Protein AF-0000000065774344 (afdb_homodimer)

Organism: Pyrobaculum islandicum (strain DSM 4184 / JCM 9189 / GEO3) (NCBI:txid384616)

pLDDT: mean 95.86, std 7.09, range [52.34, 98.94]

Radius of gyration: 17.08 Å; Cα contacts (8 Å, |Δi|>4): 404; chains: 2; bounding box: 44×43×38 Å

Nearest PDB structures (foldseek):
  8xao-assembly1_B  TM=9.677E-01  e=5.050E-11  Sulfolobus acidocaldarius DSM 639
  2bky-assembly1_A  TM=9.433E-01  e=7.029E-11  Saccharolobus solfataricus P2
  2z7c-assembly1_A  TM=9.599E-01  e=1.661E-10  Pyrococcus horikoshii
  1y9x-assembly1_B  TM=8.959E-01  e=7.510E-11  Saccharolobus shibatae
  8xao-assembly1_A  TM=9.701E-01  e=9.268E-10  Sulfolobus acidocaldarius DSM 639

Structure (mmCIF, N/CA/C/O backbone):
data_AF-0000000065774344-model_v1
#
loop_
_entity.id
_entity.type
_entity.pdbx_description
1 polymer 'DNA/RNA-binding protein Alba'
#
loop_
_atom_site.group_PDB
_atom_site.id
_atom_site.type_symbol
_atom_site.label_atom_id
_atom_site.label_alt_id
_atom_site.label_comp_id
_atom_site.label_asym_id
_atom_site.label_entity_id
_atom_site.label_seq_id
_atom_site.pdbx_PDB_ins_code
_atom_site.Cartn_x
_atom_site.Cartn_y
_atom_site.Cartn_z
_atom_site.occupancy
_atom_site.B_iso_or_equiv
_atom_site.auth_seq_id
_atom_site.auth_comp_id
_atom_site.auth_asym_id
_atom_site.auth_atom_id
_atom_site.pdbx_PDB_model_num
ATOM 1 N N . MET A 1 1 ? 18.484 23.531 1.172 1 52.34 1 MET A N 1
ATOM 2 C CA . MET A 1 1 ? 17.625 22.828 2.117 1 52.34 1 MET A CA 1
ATOM 3 C C . MET A 1 1 ? 17.188 21.484 1.551 1 52.34 1 MET A C 1
ATOM 5 O O . MET A 1 1 ? 17.172 21.297 0.334 1 52.34 1 MET A O 1
ATOM 9 N N . ALA A 1 2 ? 17.047 20.438 2.371 1 63 2 ALA A N 1
ATOM 10 C CA . ALA A 1 2 ? 16.859 19.141 1.728 1 63 2 ALA A CA 1
ATOM 11 C C . ALA A 1 2 ? 15.586 19.109 0.898 1 63 2 ALA A C 1
ATOM 13 O O . ALA A 1 2 ? 14.539 19.578 1.347 1 63 2 ALA A O 1
ATOM 14 N N . THR A 1 3 ? 15.711 18.797 -0.248 1 88.81 3 THR A N 1
ATOM 15 C CA . THR A 1 3 ? 14.57 18.844 -1.159 1 88.81 3 THR A CA 1
ATOM 16 C C . THR A 1 3 ? 13.711 17.594 -1.011 1 88.81 3 THR A C 1
ATOM 18 O O . THR A 1 3 ? 12.531 17.594 -1.349 1 88.81 3 THR A O 1
ATOM 21 N N . GLU A 1 4 ? 14.383 16.656 -0.237 1 96.56 4 GLU A N 1
ATOM 22 C CA . GLU A 1 4 ? 13.672 15.391 -0.063 1 96.56 4 GLU A CA 1
ATOM 23 C C . GLU A 1 4 ? 13.984 14.766 1.295 1 96.56 4 GLU A C 1
ATOM 25 O O . GLU A 1 4 ? 15.109 14.859 1.783 1 96.56 4 GLU A O 1
ATOM 30 N N . GLN A 1 5 ? 13.008 14.242 1.992 1 98.31 5 GLN A N 1
ATOM 31 C CA . GLN A 1 5 ? 13.203 13.531 3.254 1 98.31 5 GLN A CA 1
ATOM 32 C C . GLN A 1 5 ? 12.555 12.148 3.217 1 98.31 5 GLN A C 1
ATOM 34 O O . GLN A 1 5 ? 11.461 11.992 2.664 1 98.31 5 GLN A O 1
ATOM 39 N N . THR A 1 6 ? 13.25 11.18 3.801 1 98.81 6 THR A N 1
ATOM 40 C CA . THR A 1 6 ? 12.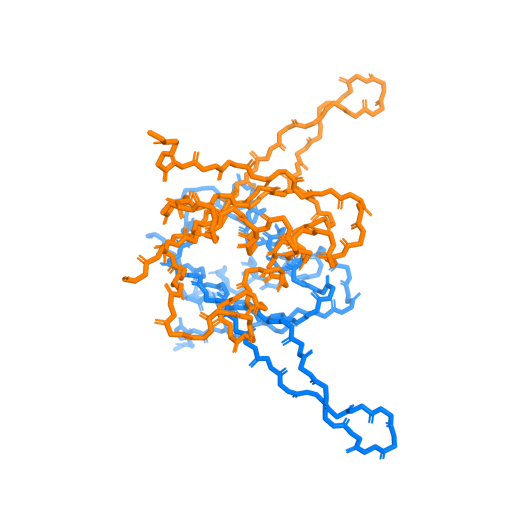703 9.828 3.902 1 98.81 6 THR A CA 1
ATOM 41 C C . THR A 1 6 ? 12.281 9.523 5.336 1 98.81 6 THR A C 1
ATOM 43 O O . THR A 1 6 ? 13.008 9.836 6.285 1 98.81 6 THR A O 1
ATOM 46 N N . ILE A 1 7 ? 11.117 9.039 5.453 1 98.88 7 ILE A N 1
ATOM 47 C CA . ILE A 1 7 ? 10.594 8.617 6.75 1 98.88 7 ILE A CA 1
ATOM 48 C C . ILE A 1 7 ? 10.367 7.109 6.746 1 98.88 7 ILE A C 1
ATOM 50 O O . ILE A 1 7 ? 9.617 6.59 5.918 1 98.88 7 ILE A O 1
ATOM 54 N N . LEU A 1 8 ? 11.039 6.395 7.691 1 98.88 8 LEU A N 1
ATOM 55 C CA . LEU A 1 8 ? 10.844 4.957 7.867 1 98.88 8 LEU A CA 1
ATOM 56 C C . LEU A 1 8 ? 9.695 4.684 8.836 1 98.88 8 LEU A C 1
ATOM 58 O O . LEU A 1 8 ? 9.773 5.023 10.016 1 98.88 8 LEU A O 1
ATOM 62 N N . VAL A 1 9 ? 8.68 4.109 8.266 1 98.94 9 VAL A N 1
ATOM 63 C CA . VAL A 1 9 ? 7.488 3.814 9.062 1 98.94 9 VAL A CA 1
ATOM 64 C C . VAL A 1 9 ? 7.637 2.449 9.727 1 98.94 9 VAL A C 1
ATOM 66 O O . VAL A 1 9 ? 7.914 1.451 9.055 1 98.94 9 VAL A O 1
ATOM 69 N N . GLY A 1 10 ? 7.488 2.521 11.055 1 98.5 10 GLY A N 1
ATOM 70 C CA . GLY A 1 10 ? 7.66 1.293 11.812 1 98.5 10 GLY A CA 1
ATOM 71 C C . GLY A 1 10 ? 6.586 1.089 12.867 1 98.5 10 GLY A C 1
ATOM 72 O O . GLY A 1 10 ? 5.391 1.123 12.555 1 98.5 10 GLY A O 1
ATOM 73 N N . LYS A 1 11 ? 6.934 0.958 14.047 1 98.19 11 LYS A N 1
ATOM 74 C CA . LYS A 1 11 ? 6.043 0.475 15.094 1 98.19 11 LYS A CA 1
ATOM 75 C C . LYS A 1 11 ? 5.348 1.634 15.805 1 98.19 11 LYS A C 1
ATOM 77 O O . LYS A 1 11 ? 4.371 1.43 16.531 1 98.19 11 LYS A O 1
ATOM 82 N N . LYS A 1 12 ? 5.859 2.873 15.719 1 98.5 12 LYS A N 1
ATOM 83 C CA . LYS A 1 12 ? 5.273 4.008 16.422 1 98.5 12 LYS A CA 1
ATOM 84 C C . LYS A 1 12 ? 3.85 4.277 15.938 1 98.5 12 LYS A C 1
ATOM 86 O O . LYS A 1 12 ? 3.451 3.809 14.867 1 98.5 12 LYS A O 1
ATOM 91 N N . PRO A 1 13 ? 3.029 4.941 16.719 1 98.56 13 PRO A N 1
ATOM 92 C CA . PRO A 1 13 ? 1.672 5.281 16.297 1 98.56 13 PRO A CA 1
ATOM 93 C C . PRO A 1 13 ? 1.646 6.051 14.977 1 98.56 13 PRO A C 1
ATOM 95 O O . PRO A 1 13 ? 2.535 6.867 14.711 1 98.56 13 PRO A O 1
ATOM 98 N N . THR A 1 14 ? 0.631 5.859 14.242 1 98.44 14 THR A N 1
ATOM 99 C CA . THR A 1 14 ? 0.463 6.492 12.938 1 98.44 14 THR A CA 1
ATOM 100 C C . THR A 1 14 ? 0.578 8.008 13.055 1 98.44 14 THR A C 1
ATOM 102 O O . THR A 1 14 ? 1.153 8.664 12.18 1 98.44 14 THR A O 1
ATOM 105 N N . THR A 1 15 ? 0.132 8.5 14.188 1 98.56 15 THR A N 1
ATOM 106 C CA . THR A 1 15 ? 0.121 9.945 14.406 1 98.56 15 THR A CA 1
ATOM 107 C C . THR A 1 15 ? 1.539 10.508 14.367 1 98.56 15 THR A C 1
ATOM 109 O O . THR A 1 15 ? 1.756 11.625 13.891 1 98.56 15 THR A O 1
ATOM 112 N N . ASN A 1 16 ? 2.479 9.711 14.805 1 98.81 16 ASN A N 1
ATOM 113 C CA . ASN A 1 16 ? 3.873 10.141 14.781 1 98.81 16 ASN A CA 1
ATOM 114 C C . ASN A 1 16 ? 4.367 10.367 13.352 1 98.81 16 ASN A C 1
ATOM 116 O O . ASN A 1 16 ? 5.062 11.344 13.078 1 98.81 16 ASN A O 1
ATOM 120 N N . TYR A 1 17 ? 4 9.539 12.508 1 98.94 17 TYR A N 1
ATOM 121 C CA . TYR A 1 17 ? 4.465 9.617 11.133 1 98.94 17 TYR A CA 1
ATOM 122 C C . TYR A 1 17 ? 3.744 10.727 10.375 1 98.94 17 TYR A C 1
ATOM 124 O O . TYR A 1 17 ? 4.336 11.398 9.523 1 98.94 17 TYR A O 1
ATOM 132 N N . VAL A 1 18 ? 2.477 10.938 10.688 1 98.88 18 VAL A N 1
ATOM 133 C CA . VAL A 1 18 ? 1.712 12.031 10.102 1 98.88 18 VAL A CA 1
ATOM 134 C C . VAL A 1 18 ? 2.348 13.367 10.477 1 98.88 18 VAL A C 1
ATOM 136 O O . VAL A 1 18 ? 2.625 14.195 9.602 1 98.88 18 VAL A O 1
ATOM 139 N N . ILE A 1 19 ? 2.625 13.453 11.75 1 98.88 19 ILE A N 1
ATOM 140 C CA . ILE A 1 19 ? 3.189 14.703 12.258 1 98.88 19 ILE A CA 1
ATOM 141 C C . ILE A 1 19 ? 4.559 14.945 11.617 1 98.88 19 ILE A C 1
ATOM 143 O O . ILE A 1 19 ? 4.844 16.047 11.148 1 98.88 19 ILE A O 1
ATOM 147 N N . ALA A 1 20 ? 5.359 13.891 11.594 1 98.81 20 ALA A N 1
ATOM 148 C CA . ALA A 1 20 ? 6.688 14.016 11 1 98.81 20 ALA A CA 1
ATOM 149 C C . ALA A 1 20 ? 6.598 14.461 9.539 1 98.81 20 ALA A C 1
ATOM 151 O O . ALA A 1 20 ? 7.375 15.305 9.094 1 98.81 20 ALA A O 1
ATOM 152 N N . THR A 1 21 ? 5.68 13.953 8.859 1 98.88 21 THR A N 1
ATOM 153 C CA . THR A 1 21 ? 5.508 14.273 7.449 1 98.88 21 THR A CA 1
ATOM 154 C C . THR A 1 21 ? 5.043 15.719 7.277 1 98.88 21 THR A C 1
ATOM 156 O O . THR A 1 21 ? 5.613 16.469 6.477 1 98.88 21 THR A O 1
ATOM 159 N N . VAL A 1 22 ? 4.07 16.141 8.039 1 98.75 22 VAL A N 1
ATOM 160 C CA . VAL A 1 22 ? 3.525 17.5 7.961 1 98.75 22 VAL A CA 1
ATOM 161 C C . VAL A 1 22 ? 4.602 18.516 8.352 1 98.75 22 VAL A C 1
ATOM 163 O O . VAL A 1 22 ? 4.758 19.547 7.691 1 98.75 22 VAL A O 1
ATOM 166 N N . MET A 1 23 ? 5.309 18.109 9.367 1 98.69 23 MET A N 1
ATOM 167 C CA . MET A 1 23 ? 6.363 19.016 9.828 1 98.69 23 MET A CA 1
ATOM 168 C C . MET A 1 23 ? 7.449 19.172 8.773 1 98.69 23 MET A C 1
ATOM 170 O O . MET A 1 23 ? 7.973 20.266 8.57 1 98.69 23 MET A O 1
ATOM 174 N N . ALA A 1 24 ? 7.816 18.109 8.117 1 98.5 24 ALA A N 1
ATOM 175 C CA . ALA A 1 24 ? 8.812 18.188 7.043 1 98.5 24 ALA A CA 1
ATOM 176 C C . ALA A 1 24 ? 8.359 19.125 5.934 1 98.5 24 ALA A C 1
ATOM 178 O O . ALA A 1 24 ? 9.125 19.984 5.484 1 98.5 24 ALA A O 1
ATOM 179 N N . PHE A 1 25 ? 7.113 19.016 5.512 1 98.31 25 PHE A N 1
ATOM 180 C CA . PHE A 1 25 ? 6.59 19.891 4.465 1 98.31 25 PHE A CA 1
ATOM 181 C C . PHE A 1 25 ? 6.555 21.328 4.926 1 98.31 25 PHE A C 1
ATOM 183 O O . PHE A 1 25 ? 6.922 22.234 4.176 1 98.31 25 PHE A O 1
ATOM 190 N N . ASN A 1 26 ? 6.156 21.516 6.18 1 97.12 26 ASN A N 1
ATOM 191 C CA . ASN A 1 26 ? 6.082 22.875 6.711 1 97.12 26 ASN A CA 1
ATOM 192 C C . ASN A 1 26 ? 7.465 23.5 6.824 1 97.12 26 ASN A C 1
ATOM 194 O O . ASN A 1 26 ? 7.598 24.719 6.746 1 97.12 26 ASN A O 1
ATOM 198 N N . ALA A 1 27 ? 8.414 22.672 6.977 1 97.06 27 ALA A N 1
ATOM 199 C CA . ALA A 1 27 ? 9.781 23.156 7.086 1 97.06 27 ALA A CA 1
ATOM 200 C C . ALA A 1 27 ? 10.375 23.438 5.707 1 97.06 27 ALA A C 1
ATOM 202 O O . ALA A 1 27 ? 11.5 23.938 5.598 1 97.06 27 ALA A O 1
ATOM 203 N N . GLY A 1 28 ? 9.688 23.094 4.688 1 96.19 28 GLY A N 1
ATOM 204 C CA . GLY A 1 28 ? 10.133 23.469 3.355 1 96.19 28 GLY A CA 1
ATOM 205 C C . GLY A 1 28 ? 10.562 22.281 2.51 1 96.19 28 GLY A C 1
ATOM 206 O O . GLY A 1 28 ? 11.016 22.453 1.377 1 96.19 28 GLY A O 1
ATOM 207 N N . VAL A 1 29 ? 10.445 21.141 3.123 1 97.62 29 VAL A N 1
ATOM 208 C CA . VAL A 1 29 ? 10.719 19.938 2.336 1 97.62 29 VAL A CA 1
ATOM 209 C C . VAL A 1 29 ? 9.672 19.797 1.234 1 97.62 29 VAL A C 1
ATOM 211 O O . VAL A 1 29 ? 8.477 19.953 1.483 1 97.62 29 VAL A O 1
ATOM 214 N N . LYS A 1 30 ? 10.094 19.469 0.01 1 97.69 30 LYS A N 1
ATOM 215 C CA . LYS A 1 30 ? 9.172 19.438 -1.121 1 97.69 30 LYS A CA 1
ATOM 216 C C . LYS A 1 30 ? 8.719 18.016 -1.428 1 97.69 30 LYS A C 1
ATOM 218 O O . LYS A 1 30 ? 7.695 17.812 -2.078 1 97.69 30 LYS A O 1
ATOM 223 N N . LYS A 1 31 ? 9.562 17.094 -1.033 1 98.62 31 LYS A N 1
ATOM 224 C CA . LYS A 1 31 ? 9.305 15.688 -1.336 1 98.62 31 LYS A CA 1
ATOM 225 C C . LYS A 1 31 ? 9.586 14.805 -0.123 1 98.62 31 LYS A C 1
ATOM 227 O O . LYS A 1 31 ? 10.664 14.867 0.463 1 98.62 31 LYS A O 1
ATOM 232 N N . VAL A 1 32 ? 8.609 14.055 0.294 1 98.88 32 VAL A N 1
ATOM 233 C CA . VAL A 1 32 ? 8.75 13.102 1.396 1 98.88 32 VAL A CA 1
ATOM 234 C C . VAL A 1 32 ? 8.516 11.688 0.892 1 98.88 32 VAL A C 1
ATOM 236 O O . VAL A 1 32 ? 7.527 11.422 0.197 1 98.88 32 VAL A O 1
ATOM 239 N N . VAL A 1 33 ? 9.398 10.789 1.204 1 98.94 33 VAL A N 1
ATOM 240 C CA . VAL A 1 33 ? 9.25 9.375 0.854 1 98.94 33 VAL A CA 1
ATOM 241 C C . VAL A 1 33 ? 8.969 8.562 2.111 1 98.94 33 VAL A C 1
ATOM 243 O O . VAL A 1 33 ? 9.766 8.555 3.051 1 98.94 33 VAL A O 1
ATOM 246 N N . LEU A 1 34 ? 7.828 7.926 2.152 1 98.94 34 LEU A N 1
ATOM 247 C CA . LEU A 1 34 ? 7.496 6.977 3.209 1 98.94 34 LEU A CA 1
ATOM 248 C C . LEU A 1 34 ? 7.91 5.562 2.82 1 98.94 34 LEU A C 1
ATOM 250 O O . LEU A 1 34 ? 7.551 5.078 1.743 1 98.94 34 LEU A O 1
ATOM 254 N N . LYS A 1 35 ? 8.625 4.906 3.68 1 98.88 35 LYS A N 1
ATOM 255 C CA . LYS A 1 35 ? 9.031 3.523 3.465 1 98.88 35 LYS A CA 1
ATOM 256 C C . LYS A 1 35 ? 8.586 2.631 4.617 1 98.88 35 LYS A C 1
ATOM 258 O O . LYS A 1 35 ? 8.75 2.988 5.785 1 98.88 35 LYS A O 1
ATOM 263 N N . ALA A 1 36 ? 8.039 1.545 4.289 1 98.81 36 ALA A N 1
ATOM 264 C CA . ALA A 1 36 ? 7.551 0.618 5.309 1 98.81 36 ALA A CA 1
ATOM 265 C C . ALA A 1 36 ? 7.684 -0.829 4.84 1 98.81 36 ALA A C 1
ATOM 267 O O . ALA A 1 36 ? 7.762 -1.094 3.637 1 98.81 36 ALA A O 1
ATOM 268 N N . ARG A 1 37 ? 7.652 -1.74 5.723 1 98.31 37 ARG A N 1
ATOM 269 C CA . ARG A 1 37 ? 7.676 -3.172 5.441 1 98.31 37 ARG A CA 1
ATOM 270 C C . ARG A 1 37 ? 6.66 -3.916 6.305 1 98.31 37 ARG A C 1
ATOM 272 O O . ARG A 1 37 ? 6.324 -3.467 7.402 1 98.31 37 ARG A O 1
ATOM 279 N N . GLY A 1 38 ? 6.219 -5.016 5.789 1 96.88 38 GLY A N 1
ATOM 280 C CA . GLY A 1 38 ? 5.348 -5.891 6.562 1 96.88 38 GLY A CA 1
ATOM 281 C C . GLY A 1 38 ? 4.078 -5.207 7.031 1 96.88 38 GLY A C 1
ATOM 282 O O . GLY A 1 38 ? 3.363 -4.598 6.234 1 96.88 38 GLY A O 1
ATOM 283 N N . ALA A 1 39 ? 3.846 -5.336 8.336 1 97 39 ALA A N 1
ATOM 284 C CA . ALA A 1 39 ? 2.602 -4.828 8.906 1 97 39 ALA A CA 1
ATOM 285 C C . ALA A 1 39 ? 2.588 -3.303 8.922 1 97 39 ALA A C 1
ATOM 287 O O . ALA A 1 39 ? 1.524 -2.688 9.031 1 97 39 ALA A O 1
ATOM 288 N N . ALA A 1 40 ? 3.701 -2.699 8.82 1 98.5 40 ALA A N 1
ATOM 289 C CA . ALA A 1 40 ? 3.793 -1.243 8.906 1 98.5 40 ALA A CA 1
ATOM 290 C C . ALA A 1 40 ? 3.297 -0.588 7.617 1 98.5 40 ALA A C 1
ATOM 292 O O . ALA A 1 40 ? 3.068 0.623 7.578 1 98.5 40 ALA A O 1
ATOM 293 N N . ILE A 1 41 ? 3.117 -1.373 6.602 1 98.88 41 ILE A N 1
ATOM 294 C CA . ILE A 1 41 ? 2.645 -0.877 5.312 1 98.88 41 ILE A CA 1
ATOM 295 C C . ILE A 1 41 ? 1.322 -0.137 5.496 1 98.88 41 ILE A C 1
ATOM 297 O O . ILE A 1 41 ? 1.133 0.954 4.953 1 98.88 41 ILE A O 1
ATOM 301 N N . SER A 1 42 ? 0.432 -0.681 6.281 1 98.81 42 SER A N 1
ATOM 302 C CA . SER A 1 42 ? -0.873 -0.066 6.496 1 98.81 42 SER A CA 1
ATOM 303 C C . SER A 1 42 ? -0.736 1.315 7.125 1 98.81 42 SER A C 1
ATOM 305 O O . SER A 1 42 ? -1.479 2.236 6.781 1 98.81 42 SER A O 1
ATOM 307 N N . LYS A 1 43 ? 0.273 1.463 7.98 1 98.75 43 LYS A N 1
ATOM 308 C CA . LYS A 1 43 ? 0.509 2.75 8.625 1 98.75 43 LYS A CA 1
ATOM 309 C C . LYS A 1 43 ? 1.04 3.777 7.629 1 98.75 43 LYS A C 1
ATOM 311 O O . LYS A 1 43 ? 0.656 4.945 7.672 1 98.75 43 LYS A O 1
ATOM 316 N N . ALA A 1 44 ? 1.884 3.305 6.785 1 98.94 44 ALA A N 1
ATOM 317 C CA . ALA A 1 44 ? 2.426 4.207 5.773 1 98.94 44 ALA A CA 1
ATOM 318 C C . ALA A 1 44 ? 1.326 4.703 4.836 1 98.94 44 ALA A C 1
ATOM 320 O O . ALA A 1 44 ? 1.271 5.891 4.508 1 98.94 44 ALA A O 1
ATOM 321 N N . VAL A 1 45 ? 0.457 3.801 4.449 1 98.94 45 VAL A N 1
ATOM 322 C CA . VAL A 1 45 ? -0.649 4.16 3.568 1 98.94 45 VAL A CA 1
ATOM 323 C C . VAL A 1 45 ? -1.582 5.137 4.285 1 98.94 45 VAL A C 1
ATOM 325 O O . VAL A 1 45 ? -1.968 6.164 3.721 1 98.94 45 VAL A O 1
ATOM 328 N N . SER A 1 46 ? -1.865 4.883 5.496 1 98.75 46 SER A N 1
ATOM 329 C CA . SER A 1 46 ? -2.701 5.785 6.285 1 98.75 46 SER A CA 1
ATOM 330 C C . SER A 1 46 ? -2.072 7.168 6.398 1 98.75 46 SER A C 1
ATOM 332 O O . SER A 1 46 ? -2.754 8.18 6.23 1 98.75 46 SER A O 1
ATOM 334 N N . THR A 1 47 ? -0.83 7.141 6.703 1 98.88 47 THR A N 1
ATOM 335 C CA . THR A 1 47 ? -0.115 8.406 6.816 1 98.88 47 THR A CA 1
ATOM 336 C C . THR A 1 47 ? -0.233 9.211 5.523 1 98.88 47 THR A C 1
ATOM 338 O O . THR A 1 47 ? -0.579 10.398 5.551 1 98.88 47 THR A O 1
ATOM 341 N N . ALA A 1 48 ? -0.018 8.57 4.422 1 98.88 48 ALA A N 1
ATOM 342 C CA . ALA A 1 48 ? -0.029 9.242 3.125 1 98.88 48 ALA A CA 1
ATOM 343 C C . ALA A 1 48 ? -1.395 9.859 2.838 1 98.88 48 ALA A C 1
ATOM 345 O O . ALA A 1 48 ? -1.486 11.023 2.451 1 98.88 48 ALA A O 1
ATOM 346 N N . VAL A 1 49 ? -2.457 9.086 3.031 1 98.62 49 VAL A N 1
ATOM 347 C CA . VAL A 1 49 ? -3.785 9.57 2.67 1 98.62 49 VAL A CA 1
ATOM 348 C C . VAL A 1 49 ? -4.238 10.633 3.664 1 98.62 49 VAL A C 1
ATOM 350 O O . VAL A 1 49 ? -4.922 11.594 3.289 1 98.62 49 VAL A O 1
ATOM 353 N N . MET A 1 50 ? -3.812 10.453 4.883 1 98.44 50 MET A N 1
ATOM 354 C CA . MET A 1 50 ? -4.18 11.453 5.879 1 98.44 50 MET A CA 1
ATOM 355 C C . MET A 1 50 ? -3.506 12.789 5.582 1 98.44 50 MET A C 1
ATOM 357 O O . MET A 1 50 ? -4.145 13.836 5.648 1 98.44 50 MET A O 1
ATOM 361 N N . VAL A 1 51 ? -2.299 12.742 5.293 1 98.69 51 VAL A N 1
ATOM 362 C CA . VAL A 1 51 ? -1.567 13.969 4.992 1 98.69 51 VAL A CA 1
ATOM 363 C C . VAL A 1 51 ? -2.188 14.656 3.775 1 98.69 51 VAL A C 1
ATOM 365 O O . VAL A 1 51 ? -2.459 15.859 3.803 1 98.69 51 VAL A O 1
ATOM 368 N N . ARG A 1 52 ? -2.482 13.844 2.789 1 98.31 52 ARG A N 1
ATOM 369 C CA . ARG A 1 52 ? -3.012 14.391 1.544 1 98.31 52 ARG A CA 1
ATOM 370 C C . ARG A 1 52 ? -4.422 14.93 1.739 1 98.31 52 ARG A C 1
ATOM 372 O O . ARG A 1 52 ? -4.75 16.016 1.257 1 98.31 52 ARG A O 1
ATOM 379 N N . ASP A 1 53 ? -5.254 14.195 2.447 1 97.56 53 ASP A N 1
ATOM 380 C CA . ASP A 1 53 ? -6.688 14.477 2.432 1 97.56 53 ASP A CA 1
ATOM 381 C C . ASP A 1 53 ? -7.086 15.359 3.613 1 97.56 53 ASP A C 1
ATOM 383 O O . ASP A 1 53 ? -8.039 16.141 3.52 1 97.56 53 ASP A O 1
ATOM 387 N N . ARG A 1 54 ? -6.363 15.227 4.715 1 96.81 54 ARG A N 1
ATOM 388 C CA . ARG A 1 54 ? -6.852 15.844 5.945 1 96.81 54 ARG A CA 1
ATOM 389 C C . ARG A 1 54 ? -5.914 16.953 6.41 1 96.81 54 ARG A C 1
ATOM 391 O O . ARG A 1 54 ? -6.367 18.031 6.797 1 96.81 54 ARG A O 1
ATOM 398 N N . PHE A 1 55 ? -4.668 16.812 6.285 1 98.44 55 PHE A N 1
ATOM 399 C CA . PHE A 1 55 ? -3.771 17.719 6.977 1 98.44 55 PHE A CA 1
ATOM 400 C C . PHE A 1 55 ? -3.205 18.75 6.008 1 98.44 55 PHE A C 1
ATOM 402 O O . PHE A 1 55 ? -2.92 19.891 6.398 1 98.44 55 PHE A O 1
ATOM 409 N N . LEU A 1 56 ? -3.033 18.312 4.77 1 98.06 56 LEU A N 1
ATOM 410 C CA . LEU A 1 56 ? -2.545 19.234 3.752 1 98.06 56 LEU A CA 1
ATOM 411 C C . LEU A 1 56 ? -3.363 19.109 2.471 1 98.06 56 LEU A C 1
ATOM 413 O O . LEU A 1 56 ? -2.807 18.891 1.393 1 98.06 56 LEU A O 1
ATOM 417 N N . PRO A 1 57 ? -4.684 19.281 2.643 1 97.88 57 PRO A N 1
ATOM 418 C CA . PRO A 1 57 ? -5.539 19.109 1.466 1 97.88 57 PRO A CA 1
ATOM 419 C C . PRO A 1 57 ? -5.191 20.094 0.342 1 97.88 57 PRO A C 1
ATOM 421 O O . PRO A 1 57 ? -5.082 21.297 0.577 1 97.88 57 PRO A O 1
ATOM 424 N N . GLY A 1 58 ? -4.965 19.516 -0.86 1 97.56 58 GLY A N 1
ATOM 425 C CA . GLY A 1 58 ? -4.688 20.344 -2.023 1 97.56 58 GLY A CA 1
ATOM 426 C C . GLY A 1 58 ? -3.24 20.797 -2.107 1 97.56 58 GLY A C 1
ATOM 427 O O . GLY A 1 58 ? -2.842 21.453 -3.07 1 97.56 58 GLY A O 1
ATOM 428 N N . LYS A 1 59 ? -2.463 20.406 -1.181 1 98 59 LYS A N 1
ATOM 429 C CA . LYS A 1 59 ? -1.092 20.906 -1.141 1 98 59 LYS A CA 1
ATOM 430 C C . LYS A 1 59 ? -0.093 19.797 -1.443 1 98 59 LYS A C 1
ATOM 432 O O . LYS A 1 59 ? 1.051 20.062 -1.816 1 98 59 LYS A O 1
ATOM 437 N N . VAL A 1 60 ? -0.536 18.578 -1.191 1 98.44 60 VAL A N 1
ATOM 438 C CA . VAL A 1 60 ? 0.351 17.438 -1.364 1 98.44 60 VAL A CA 1
ATOM 439 C C . VAL A 1 60 ? -0.319 16.391 -2.256 1 98.44 60 VAL A C 1
ATOM 441 O O . VAL A 1 60 ? -1.524 16.141 -2.145 1 98.44 60 VAL A O 1
ATOM 444 N N . GLN A 1 61 ? 0.406 15.82 -3.109 1 98.38 61 GLN A N 1
ATOM 445 C CA . GLN A 1 61 ? -0.077 14.734 -3.949 1 98.38 61 GLN A CA 1
ATOM 446 C C . GLN A 1 61 ? 0.763 13.477 -3.756 1 98.38 61 GLN A C 1
ATOM 448 O O . GLN A 1 61 ? 1.918 13.555 -3.328 1 98.38 61 GLN A O 1
ATOM 453 N N . ILE A 1 62 ? 0.169 12.375 -4.062 1 98.62 62 ILE A N 1
ATOM 454 C CA . ILE A 1 62 ? 0.913 11.125 -4.145 1 98.62 62 ILE A CA 1
ATOM 455 C C . ILE A 1 62 ? 1.494 10.953 -5.547 1 98.62 62 ILE A C 1
ATOM 457 O O . ILE A 1 62 ? 0.759 10.703 -6.504 1 98.62 62 ILE A O 1
ATOM 461 N N . LYS A 1 63 ? 2.738 11.062 -5.559 1 98.12 63 LYS A N 1
ATOM 462 C CA . LYS A 1 63 ? 3.42 11.117 -6.848 1 98.12 63 LYS A CA 1
ATOM 463 C C . LYS A 1 63 ? 3.727 9.719 -7.375 1 98.12 63 LYS A C 1
ATOM 465 O O . LYS A 1 63 ? 3.67 9.477 -8.578 1 98.12 63 LYS A O 1
ATOM 470 N N . ASP A 1 64 ? 4.074 8.891 -6.52 1 98.31 64 ASP A N 1
ATOM 471 C CA . ASP A 1 64 ? 4.504 7.551 -6.918 1 98.31 64 ASP A CA 1
ATOM 472 C C . ASP A 1 64 ? 4.344 6.555 -5.77 1 98.31 64 ASP A C 1
ATOM 474 O O . ASP A 1 64 ? 4.426 6.934 -4.598 1 98.31 64 ASP A O 1
ATOM 478 N N . ILE A 1 65 ? 4.066 5.344 -6.152 1 98.94 65 ILE A N 1
ATOM 479 C CA . ILE A 1 65 ? 4.012 4.23 -5.211 1 98.94 65 ILE A CA 1
ATOM 480 C C . ILE A 1 65 ? 4.742 3.025 -5.793 1 98.94 65 ILE A C 1
ATOM 482 O O . ILE A 1 65 ? 4.52 2.654 -6.949 1 98.94 65 ILE A O 1
ATOM 486 N N . LYS A 1 66 ? 5.613 2.426 -4.953 1 98.56 66 LYS A N 1
ATOM 487 C CA . LYS A 1 66 ? 6.324 1.217 -5.355 1 98.56 66 LYS A CA 1
ATOM 488 C C . LYS A 1 66 ? 6.109 0.091 -4.348 1 98.56 66 LYS A C 1
ATOM 490 O O . LYS A 1 66 ? 6.215 0.306 -3.139 1 98.56 66 LYS A O 1
ATOM 495 N N . LEU A 1 67 ? 5.77 -1.008 -4.867 1 98.81 67 LEU A N 1
ATOM 496 C CA . LEU A 1 67 ? 5.727 -2.217 -4.051 1 98.81 67 LEU A CA 1
ATOM 497 C C . LEU A 1 67 ? 6.969 -3.068 -4.277 1 98.81 67 LEU A C 1
ATOM 499 O O . LEU A 1 67 ? 7.332 -3.355 -5.422 1 98.81 67 LEU A O 1
ATOM 503 N N . LEU A 1 68 ? 7.566 -3.486 -3.18 1 97.88 68 LEU A N 1
ATOM 504 C CA . LEU A 1 68 ? 8.852 -4.164 -3.271 1 97.88 68 LEU A CA 1
ATOM 505 C C . LEU A 1 68 ? 8.852 -5.445 -2.441 1 97.88 68 LEU A C 1
ATOM 507 O O . LEU A 1 68 ? 8.008 -5.621 -1.565 1 97.88 68 LEU A O 1
ATOM 511 N N . SER A 1 69 ? 9.664 -6.371 -2.818 1 96.69 69 SER A N 1
ATOM 512 C CA . SER A 1 69 ? 10.047 -7.5 -1.976 1 96.69 69 SER A CA 1
ATOM 513 C C . SER A 1 69 ? 11.398 -7.262 -1.312 1 96.69 69 SER A C 1
ATOM 515 O O . SER A 1 69 ? 12.398 -7.016 -1.993 1 96.69 69 SER A O 1
ATOM 517 N N . ASP A 1 70 ? 11.32 -7.285 -0.017 1 95.56 70 ASP A N 1
ATOM 518 C CA . ASP A 1 70 ? 12.547 -7.082 0.752 1 95.56 70 ASP A CA 1
ATOM 519 C C . ASP A 1 70 ? 12.977 -8.375 1.453 1 95.56 70 ASP A C 1
ATOM 521 O O . ASP A 1 70 ? 12.148 -9.25 1.703 1 95.56 70 ASP A O 1
ATOM 525 N N . LYS A 1 71 ? 14.25 -8.422 1.651 1 93.12 71 LYS A N 1
ATOM 526 C CA . LYS A 1 71 ? 14.789 -9.57 2.365 1 93.12 71 LYS A CA 1
ATOM 527 C C . LY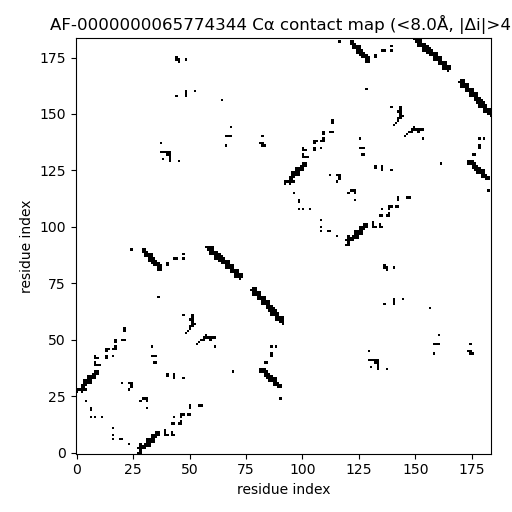S A 1 71 ? 15.164 -9.211 3.799 1 93.12 71 LYS A C 1
ATOM 529 O O . LYS A 1 71 ? 15.812 -8.188 4.039 1 93.12 71 LYS A O 1
ATOM 534 N N . VAL A 1 72 ? 14.68 -10.008 4.676 1 91 72 VAL A N 1
ATOM 535 C CA . VAL A 1 72 ? 15.008 -9.789 6.082 1 91 72 VAL A CA 1
ATOM 536 C C . VAL A 1 72 ? 15.625 -11.055 6.672 1 91 72 VAL A C 1
ATOM 538 O O . VAL A 1 72 ? 15.367 -12.164 6.195 1 91 72 VAL A O 1
ATOM 541 N N . GLN A 1 73 ? 16.531 -10.836 7.547 1 88.38 73 GLN A N 1
ATOM 542 C CA . GLN A 1 73 ? 17.141 -11.984 8.211 1 88.38 73 GLN A CA 1
ATOM 543 C C . GLN A 1 73 ? 16.188 -12.602 9.234 1 88.38 73 GLN A C 1
ATOM 545 O O . GLN A 1 73 ? 15.688 -11.906 10.125 1 88.38 73 GLN A O 1
ATOM 550 N N . GLY A 1 74 ? 15.82 -13.859 8.961 1 82.31 74 GLY A N 1
ATOM 551 C CA . GLY A 1 74 ? 14.938 -14.555 9.883 1 82.31 74 GLY A CA 1
ATOM 552 C C . GLY A 1 74 ? 15.672 -15.188 11.055 1 82.31 74 GLY A C 1
ATOM 553 O O . GLY A 1 74 ? 16.859 -14.938 11.25 1 82.31 74 GLY A O 1
ATOM 554 N N . GLN A 1 75 ? 14.852 -15.844 11.797 1 81.12 75 GLN A N 1
ATOM 555 C CA . GLN A 1 75 ? 15.445 -16.609 12.891 1 81.12 75 GLN A CA 1
ATOM 556 C C . GLN A 1 75 ? 16.344 -17.719 12.367 1 81.12 75 GLN A C 1
ATOM 558 O O . GLN A 1 75 ? 16.016 -18.375 11.375 1 81.12 75 GLN A O 1
ATOM 563 N N . GLY A 1 76 ? 17.594 -17.828 12.984 1 86.5 76 GLY A N 1
ATOM 564 C CA . GLY A 1 76 ? 18.5 -18.906 12.617 1 86.5 76 GLY A CA 1
ATOM 565 C C . GLY A 1 76 ? 19.297 -18.625 11.359 1 86.5 76 GLY A C 1
ATOM 566 O O . GLY A 1 76 ? 19.828 -19.547 10.734 1 86.5 76 GLY A O 1
ATOM 567 N N . GLY A 1 77 ? 19.109 -17.422 10.914 1 79.62 77 GLY A N 1
ATOM 568 C CA . GLY A 1 77 ? 19.938 -17.016 9.789 1 79.62 77 GLY A CA 1
ATOM 569 C C . GLY A 1 77 ? 19.266 -17.188 8.445 1 79.62 77 GLY A C 1
ATOM 570 O O . GLY A 1 77 ? 19.859 -16.938 7.402 1 79.62 77 GLY A O 1
ATOM 571 N N . ARG A 1 78 ? 18.078 -17.609 8.453 1 86.75 78 ARG A N 1
ATOM 572 C CA . ARG A 1 78 ? 17.391 -17.797 7.176 1 86.75 78 ARG A CA 1
ATOM 573 C C . ARG A 1 78 ? 16.766 -16.5 6.688 1 86.75 78 ARG A C 1
ATOM 575 O O . ARG A 1 78 ? 16.25 -15.719 7.484 1 86.75 78 ARG A O 1
ATOM 582 N N . GLU A 1 79 ? 16.953 -16.281 5.441 1 89.06 79 GLU A N 1
ATOM 583 C CA . GLU A 1 79 ? 16.406 -15.086 4.793 1 89.06 79 GLU A CA 1
ATOM 584 C C . GLU A 1 79 ? 14.922 -15.273 4.457 1 89.06 79 GLU A C 1
ATOM 586 O O . GLU A 1 79 ? 14.516 -16.344 3.99 1 89.06 79 GLU A O 1
ATOM 591 N N . ARG A 1 80 ? 14.148 -14.297 4.98 1 90.81 80 ARG A N 1
ATOM 592 C CA . ARG A 1 80 ? 12.734 -14.32 4.629 1 90.81 80 ARG A CA 1
ATOM 593 C C . ARG A 1 80 ? 12.359 -13.102 3.793 1 90.81 80 ARG A C 1
ATOM 595 O O . ARG A 1 80 ? 12.93 -12.016 3.973 1 90.81 80 ARG A O 1
ATOM 602 N N . THR A 1 81 ? 11.547 -13.344 2.863 1 92.31 81 THR A N 1
ATOM 603 C CA . THR A 1 81 ? 11.078 -12.258 2.012 1 92.31 81 THR A CA 1
ATOM 604 C C . THR A 1 81 ? 9.883 -11.547 2.648 1 92.31 81 THR A C 1
ATOM 606 O O . THR A 1 81 ? 8.984 -12.195 3.178 1 92.31 81 THR A O 1
ATOM 609 N N . VAL A 1 82 ? 9.945 -10.211 2.701 1 96.12 82 VAL A N 1
ATOM 610 C CA . VAL A 1 82 ? 8.852 -9.414 3.246 1 96.12 82 VAL A CA 1
ATOM 611 C C . VAL A 1 82 ? 8.414 -8.367 2.223 1 96.12 82 VAL A C 1
ATOM 613 O O . VAL A 1 82 ? 9.242 -7.832 1.482 1 96.12 82 VAL A O 1
ATOM 616 N N . ALA A 1 83 ? 7.094 -8.117 2.207 1 98.25 83 ALA A N 1
ATOM 617 C CA . ALA A 1 83 ? 6.594 -7.043 1.353 1 98.25 83 ALA A CA 1
ATOM 618 C C . ALA A 1 83 ? 7.012 -5.676 1.886 1 98.25 83 ALA A C 1
ATOM 620 O O . ALA A 1 83 ? 7.074 -5.473 3.1 1 98.25 83 ALA A O 1
ATOM 621 N N . ALA A 1 84 ? 7.281 -4.773 0.988 1 98.69 84 ALA A N 1
ATOM 622 C CA . ALA A 1 84 ? 7.637 -3.395 1.32 1 98.69 84 ALA A CA 1
ATOM 623 C C . ALA A 1 84 ? 6.941 -2.408 0.388 1 98.69 84 ALA A C 1
ATOM 625 O O . ALA A 1 84 ? 6.496 -2.779 -0.7 1 98.69 84 ALA A O 1
ATOM 626 N N . VAL A 1 85 ? 6.844 -1.136 0.845 1 98.94 85 VAL A N 1
ATOM 627 C CA . VAL A 1 85 ? 6.242 -0.091 0.02 1 98.94 85 VAL A CA 1
ATOM 628 C C . VAL A 1 85 ? 7.066 1.191 0.134 1 98.94 85 VAL A C 1
ATOM 630 O O . VAL A 1 85 ? 7.633 1.48 1.189 1 98.94 85 VAL A O 1
ATOM 633 N N . GLU A 1 86 ? 7.188 1.865 -0.907 1 98.94 86 GLU A N 1
ATOM 634 C CA . GLU A 1 86 ? 7.641 3.252 -0.975 1 98.94 86 GLU A CA 1
ATOM 635 C C . GLU A 1 86 ? 6.547 4.164 -1.517 1 98.94 86 GLU A C 1
ATOM 637 O O . GLU A 1 86 ?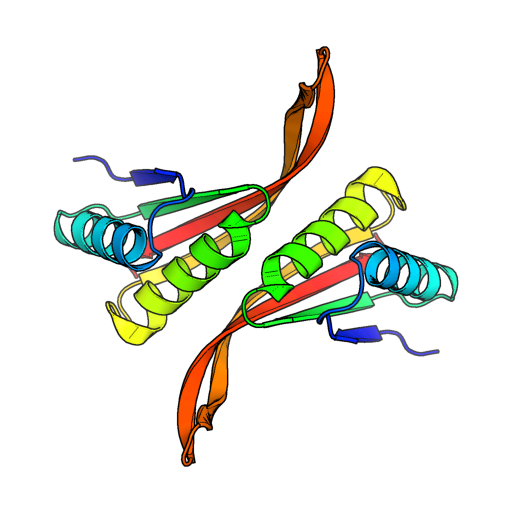 5.996 3.914 -2.592 1 98.94 86 GLU A O 1
ATOM 642 N N . ILE A 1 87 ? 6.18 5.176 -0.719 1 98.94 87 ILE A N 1
ATOM 643 C CA . ILE A 1 87 ? 5.18 6.16 -1.125 1 98.94 87 ILE A CA 1
ATOM 644 C C . ILE A 1 87 ? 5.824 7.539 -1.218 1 98.94 87 ILE A C 1
ATOM 646 O O . ILE A 1 87 ? 6.371 8.047 -0.234 1 98.94 87 ILE A O 1
ATOM 650 N N . VAL A 1 88 ? 5.73 8.141 -2.354 1 98.88 88 VAL A N 1
ATOM 651 C CA . VAL A 1 88 ? 6.32 9.453 -2.564 1 98.88 88 VAL A CA 1
ATOM 652 C C . VAL A 1 88 ? 5.238 10.531 -2.482 1 98.88 88 VAL A C 1
ATOM 654 O O . VAL A 1 88 ? 4.32 10.555 -3.307 1 98.88 88 VAL A O 1
ATOM 657 N N . LEU A 1 89 ? 5.355 11.391 -1.533 1 98.88 89 LEU A N 1
ATOM 658 C CA . LEU A 1 89 ? 4.512 12.57 -1.385 1 98.88 89 LEU A CA 1
ATOM 659 C C . LEU A 1 89 ? 5.246 13.82 -1.852 1 98.88 89 LEU A C 1
ATOM 661 O O . LEU A 1 89 ? 6.418 14.023 -1.521 1 98.88 89 LEU A O 1
ATOM 665 N N . GLU A 1 90 ? 4.562 14.555 -2.629 1 98.5 90 GLU A N 1
ATOM 666 C CA . GLU A 1 90 ? 5.211 15.742 -3.174 1 98.5 90 GLU A CA 1
ATOM 667 C C . GLU A 1 90 ? 4.297 16.953 -3.084 1 98.5 90 GLU A C 1
ATOM 669 O O . GLU A 1 90 ? 3.094 16.859 -3.328 1 98.5 90 GLU A O 1
ATOM 674 N N . MET A 1 91 ? 4.844 18.062 -2.779 1 96.31 91 MET A N 1
ATOM 675 C CA . MET A 1 91 ? 4.09 19.312 -2.773 1 96.31 91 MET A CA 1
ATOM 676 C C . MET A 1 91 ? 3.584 19.656 -4.172 1 96.31 91 MET A C 1
ATOM 678 O O . MET A 1 91 ? 4.297 19.453 -5.16 1 96.31 91 MET A O 1
ATOM 682 N N . ALA A 1 92 ? 2.318 20.031 -4.266 1 85.31 92 ALA A N 1
ATOM 683 C CA . ALA A 1 92 ? 1.707 20.422 -5.531 1 85.31 92 ALA A CA 1
ATOM 684 C C . ALA A 1 92 ? 2.23 21.781 -6 1 85.31 92 ALA A C 1
ATOM 686 O O . ALA A 1 92 ? 2.6 22.625 -5.184 1 85.31 92 ALA A O 1
ATOM 687 N N . MET B 1 1 ? -15.125 -14.07 -21.797 1 52.66 1 MET B N 1
ATOM 688 C CA . MET B 1 1 ? -14.609 -14.445 -20.469 1 52.66 1 MET B CA 1
ATOM 689 C C . MET B 1 1 ? -14.188 -13.211 -19.688 1 52.66 1 MET B C 1
ATOM 691 O O . MET B 1 1 ? -13.891 -12.164 -20.266 1 52.66 1 MET B O 1
ATOM 695 N N . ALA B 1 2 ? -14.398 -13.195 -18.359 1 63.19 2 ALA B N 1
ATOM 696 C CA . ALA B 1 2 ? -14.211 -11.891 -17.719 1 63.19 2 ALA B CA 1
ATOM 697 C C . ALA B 1 2 ? -12.773 -11.406 -17.875 1 63.19 2 ALA B C 1
ATOM 699 O O . ALA B 1 2 ? -11.828 -12.18 -17.703 1 63.19 2 ALA B O 1
ATOM 700 N N . THR B 1 3 ? -12.625 -10.328 -18.375 1 89.12 3 THR B N 1
ATOM 701 C CA . THR B 1 3 ? -11.297 -9.805 -18.656 1 89.12 3 THR B CA 1
ATOM 702 C C . THR B 1 3 ? -10.656 -9.211 -17.406 1 89.12 3 THR B C 1
ATOM 704 O O . THR B 1 3 ? -9.43 -9.117 -17.312 1 89.12 3 THR B O 1
ATOM 707 N N . GLU B 1 4 ? -11.609 -9.094 -16.4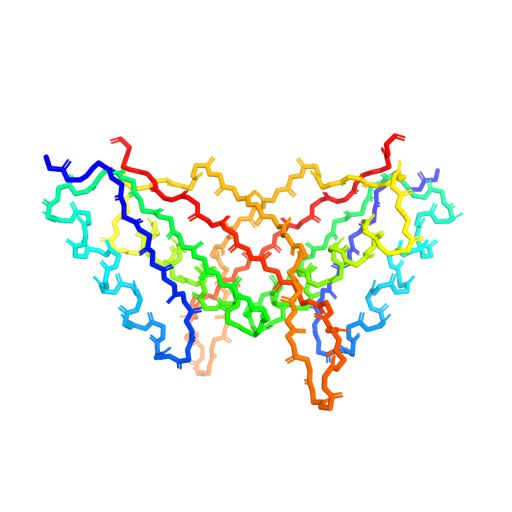06 1 96.56 4 GLU B N 1
ATOM 708 C CA . GLU B 1 4 ? -11.125 -8.492 -15.164 1 96.56 4 GLU B CA 1
ATOM 709 C C . GLU B 1 4 ? -11.844 -9.07 -13.953 1 96.56 4 GLU B C 1
ATOM 711 O O . GLU B 1 4 ? -13.039 -9.359 -14.016 1 96.56 4 GLU B O 1
ATOM 716 N N . GLN B 1 5 ? -11.156 -9.359 -12.891 1 98.31 5 GLN B N 1
ATOM 717 C CA . GLN B 1 5 ? -11.75 -9.828 -11.641 1 98.31 5 GLN B CA 1
ATOM 718 C C . GLN B 1 5 ? -11.281 -8.977 -10.461 1 98.31 5 GLN B C 1
ATOM 720 O O . GLN B 1 5 ? -10.117 -8.586 -10.391 1 98.31 5 GLN B O 1
ATOM 725 N N . THR B 1 6 ? -12.219 -8.711 -9.547 1 98.81 6 THR B N 1
ATOM 726 C CA . THR B 1 6 ? -11.883 -7.98 -8.336 1 98.81 6 THR B CA 1
ATOM 727 C C . THR B 1 6 ? -11.883 -8.906 -7.121 1 98.81 6 THR B C 1
ATOM 729 O O . THR B 1 6 ? -12.789 -9.734 -6.965 1 98.81 6 THR B O 1
ATOM 732 N N . ILE B 1 7 ? -10.859 -8.82 -6.387 1 98.88 7 ILE B N 1
ATOM 733 C CA . ILE B 1 7 ? -10.75 -9.578 -5.145 1 98.88 7 ILE B CA 1
ATOM 734 C C . ILE B 1 7 ? -10.711 -8.625 -3.955 1 98.88 7 ILE B C 1
ATOM 736 O O . ILE B 1 7 ? -9.828 -7.762 -3.875 1 98.88 7 ILE B O 1
ATOM 740 N N . LEU B 1 8 ? -11.68 -8.781 -3.027 1 98.88 8 LEU B N 1
ATOM 741 C CA . LEU B 1 8 ? -11.703 -8.008 -1.793 1 98.88 8 LEU B CA 1
ATOM 742 C C . LEU B 1 8 ? -10.891 -8.688 -0.701 1 98.88 8 LEU B C 1
ATOM 744 O O . LEU B 1 8 ? -11.234 -9.789 -0.255 1 98.88 8 LEU B O 1
ATOM 748 N N . VAL B 1 9 ? -9.836 -8.031 -0.356 1 98.94 9 VAL B N 1
ATOM 749 C CA . VAL B 1 9 ? -8.938 -8.578 0.653 1 98.94 9 VAL B CA 1
ATOM 750 C C . VAL B 1 9 ? -9.414 -8.18 2.047 1 98.94 9 VAL B C 1
ATOM 752 O O . VAL B 1 9 ? -9.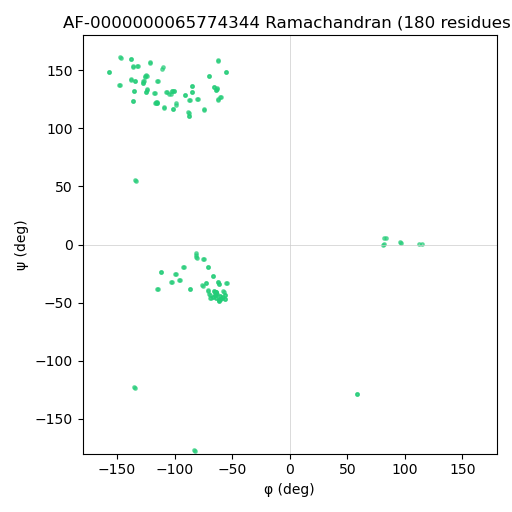617 -6.992 2.322 1 98.94 9 VAL B O 1
ATOM 755 N N . GLY B 1 10 ? -9.609 -9.242 2.836 1 98.5 10 GLY B N 1
ATOM 756 C CA . GLY B 1 10 ? -10.117 -9 4.176 1 98.5 10 GLY B CA 1
ATOM 757 C C . GLY B 1 10 ? -9.375 -9.789 5.246 1 98.5 10 GLY B C 1
ATOM 758 O O . GLY B 1 10 ? -8.148 -9.711 5.344 1 98.5 10 GLY B O 1
ATOM 759 N N . LYS B 1 11 ? -10.023 -10.539 5.977 1 98.19 11 LYS B N 1
ATOM 760 C CA . LYS B 1 11 ? -9.5 -11.117 7.207 1 98.19 11 LYS B CA 1
ATOM 761 C C . LYS B 1 11 ? -8.875 -12.484 6.945 1 98.19 11 LYS B C 1
ATOM 763 O O . LYS B 1 11 ? -8.148 -13.016 7.789 1 98.19 11 LYS B O 1
ATOM 768 N N . LYS B 1 12 ? -9.195 -13.172 5.828 1 98.44 12 LYS B N 1
ATOM 769 C CA . LYS B 1 12 ? -8.68 -14.508 5.555 1 98.44 12 LYS B CA 1
ATOM 770 C C . LYS B 1 12 ? -7.156 -14.492 5.43 1 98.44 12 LYS B C 1
ATOM 772 O O . LYS B 1 12 ? -6.555 -13.43 5.238 1 98.44 12 LYS B O 1
ATOM 777 N N . PRO B 1 13 ? -6.492 -15.602 5.609 1 98.56 13 PRO B N 1
ATOM 778 C CA . PRO B 1 13 ? -5.039 -15.664 5.441 1 98.56 13 PRO B CA 1
ATOM 779 C C . PRO B 1 13 ? -4.582 -15.18 4.066 1 98.56 13 PRO B C 1
ATOM 781 O O . PRO B 1 13 ? -5.27 -15.406 3.068 1 98.56 13 PRO B O 1
ATOM 784 N N . THR B 1 14 ? -3.441 -14.617 4.016 1 98.44 14 THR B N 1
ATOM 785 C CA . THR B 1 14 ? -2.867 -14.078 2.789 1 98.44 14 THR B CA 1
ATOM 786 C C . THR B 1 14 ? -2.83 -15.133 1.692 1 98.44 14 THR B C 1
ATOM 788 O O . THR B 1 14 ? -3.084 -14.836 0.524 1 98.44 14 THR B O 1
ATOM 791 N N . THR B 1 15 ? -2.633 -16.344 2.131 1 98.56 15 THR B N 1
ATOM 792 C CA . THR B 1 15 ? -2.506 -17.453 1.187 1 98.56 15 THR B CA 1
ATOM 793 C C . THR B 1 15 ? -3.787 -17.625 0.375 1 98.56 15 THR B C 1
ATOM 795 O O . THR B 1 15 ? -3.74 -17.969 -0.809 1 98.56 15 THR B O 1
ATOM 798 N N . ASN B 1 16 ? -4.902 -17.328 0.991 1 98.81 16 ASN B N 1
ATOM 799 C CA . ASN B 1 16 ? -6.18 -17.422 0.293 1 98.81 16 ASN B CA 1
ATOM 800 C C . ASN B 1 16 ? -6.262 -16.438 -0.866 1 98.81 16 ASN B C 1
ATOM 802 O O . ASN B 1 16 ? -6.734 -16.781 -1.95 1 98.81 16 ASN B O 1
ATOM 806 N N . TYR B 1 17 ? -5.797 -15.32 -0.653 1 98.94 17 TYR B N 1
ATOM 807 C CA . TYR B 1 17 ? -5.879 -14.273 -1.672 1 98.94 17 TYR B CA 1
ATOM 808 C C . TYR B 1 17 ? -4.859 -14.516 -2.779 1 98.94 17 TYR B C 1
ATOM 810 O O . TYR B 1 17 ? -5.129 -14.242 -3.951 1 98.94 17 TYR B O 1
ATOM 818 N N . VAL B 1 18 ? -3.695 -15.031 -2.42 1 98.88 18 VAL B N 1
ATOM 819 C CA . VAL B 1 18 ? -2.682 -15.391 -3.406 1 98.88 18 VAL B CA 1
ATOM 820 C C . VAL B 1 18 ? -3.23 -16.469 -4.344 1 98.88 18 VAL B C 1
ATOM 822 O O . VAL B 1 18 ? -3.174 -16.312 -5.566 1 98.88 18 VAL B O 1
ATOM 825 N N . ILE B 1 19 ? -3.812 -17.453 -3.703 1 98.88 19 ILE B N 1
ATOM 826 C CA . ILE B 1 19 ? -4.332 -18.562 -4.48 1 98.88 19 ILE B CA 1
ATOM 827 C C . ILE B 1 19 ? -5.453 -18.078 -5.395 1 98.88 19 ILE B C 1
ATOM 829 O O . ILE B 1 19 ? -5.477 -18.422 -6.586 1 98.88 19 ILE B O 1
ATOM 833 N N . ALA B 1 20 ? -6.348 -17.297 -4.824 1 98.81 20 ALA B N 1
ATOM 834 C CA . ALA B 1 20 ? -7.453 -16.766 -5.617 1 98.81 20 ALA B CA 1
ATOM 835 C C . ALA B 1 20 ? -6.941 -15.969 -6.816 1 98.81 20 ALA B C 1
ATOM 837 O O . ALA B 1 20 ? -7.469 -16.094 -7.922 1 98.81 20 ALA B O 1
ATOM 838 N N . THR B 1 21 ? -5.949 -15.227 -6.613 1 98.88 21 THR B N 1
ATOM 839 C CA . THR B 1 21 ? -5.383 -14.398 -7.668 1 98.88 21 THR B CA 1
ATOM 840 C C . THR B 1 21 ? -4.723 -15.258 -8.742 1 98.88 21 THR B C 1
ATOM 842 O O . THR B 1 21 ? -4.973 -15.078 -9.938 1 98.88 21 THR B O 1
ATOM 845 N N . VAL B 1 22 ? -3.928 -16.234 -8.352 1 98.75 22 VAL B N 1
ATOM 846 C CA . VAL B 1 22 ? -3.227 -17.125 -9.273 1 98.75 22 VAL B CA 1
ATOM 847 C C . VAL B 1 22 ? -4.238 -17.938 -10.07 1 98.75 22 VAL B C 1
ATOM 849 O O . VAL B 1 22 ? -4.102 -18.094 -11.281 1 98.75 22 VAL B O 1
ATOM 852 N N . MET B 1 23 ? -5.227 -18.359 -9.336 1 98.69 23 MET B N 1
ATOM 853 C CA . MET B 1 23 ? -6.25 -19.172 -10 1 98.69 23 MET B CA 1
ATOM 854 C C . MET B 1 23 ? -6.996 -18.344 -11.047 1 98.69 23 MET B C 1
ATOM 856 O O . MET B 1 23 ? -7.316 -18.844 -12.125 1 98.69 23 MET B O 1
ATOM 860 N N . ALA B 1 24 ? -7.305 -17.125 -10.75 1 98.5 24 ALA B N 1
ATOM 861 C CA . ALA B 1 24 ? -7.969 -16.234 -11.703 1 98.5 24 ALA B CA 1
ATOM 862 C C . ALA B 1 24 ? -7.137 -16.062 -12.969 1 98.5 24 ALA B C 1
ATOM 864 O O . ALA B 1 24 ? -7.66 -16.188 -14.078 1 98.5 24 ALA B O 1
ATOM 865 N N . PHE B 1 25 ? -5.848 -15.836 -12.828 1 98.38 25 PHE B N 1
ATOM 866 C CA . PHE B 1 25 ? -4.973 -15.672 -13.984 1 98.38 25 PHE B CA 1
ATOM 867 C C . PHE B 1 25 ? -4.887 -16.969 -14.781 1 98.38 25 PHE B C 1
ATOM 869 O O . PHE B 1 25 ? -4.934 -16.953 -16.016 1 98.38 25 PHE B O 1
ATOM 876 N N . ASN B 1 26 ? -4.816 -18.062 -14.047 1 97.19 26 ASN B N 1
ATOM 877 C CA . ASN B 1 26 ? -4.719 -19.359 -14.719 1 97.19 26 ASN B CA 1
ATOM 878 C C . ASN B 1 26 ? -6 -19.688 -15.484 1 97.19 26 ASN B C 1
ATOM 880 O O . ASN B 1 26 ? -5.965 -20.406 -16.484 1 97.19 26 ASN B O 1
ATOM 884 N N . ALA B 1 27 ? -7.047 -19.156 -15.016 1 97.06 27 ALA B N 1
ATOM 885 C CA 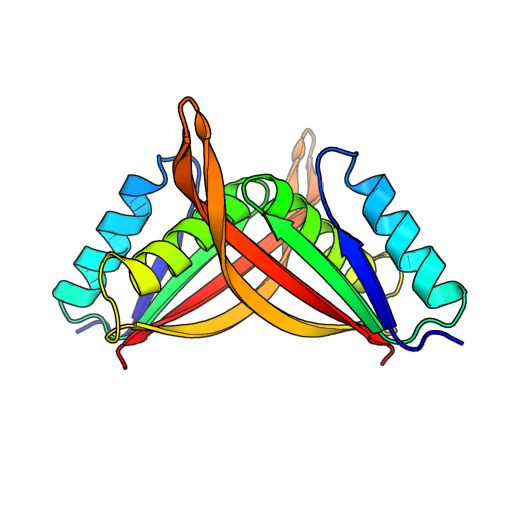. ALA B 1 27 ? -8.328 -19.391 -15.664 1 97.06 27 ALA B CA 1
ATOM 886 C C . ALA B 1 27 ? -8.508 -18.469 -16.875 1 97.06 27 ALA B C 1
ATOM 888 O O . ALA B 1 27 ? -9.508 -18.562 -17.594 1 97.06 27 ALA B O 1
ATOM 889 N N . GLY B 1 28 ? -7.629 -17.531 -17.047 1 96.19 28 GLY B N 1
ATOM 890 C CA . GLY B 1 28 ? -7.664 -16.734 -18.266 1 96.19 28 GLY B CA 1
ATOM 891 C C . GLY B 1 28 ? -8 -15.273 -18 1 96.19 28 GLY B C 1
ATOM 892 O O . GLY B 1 28 ? -8.125 -14.484 -18.938 1 96.19 28 GLY B O 1
ATOM 893 N N . VAL B 1 29 ? -8.18 -15 -16.734 1 97.56 29 VAL B N 1
ATOM 894 C CA . VAL B 1 29 ? -8.391 -13.594 -16.375 1 97.56 29 VAL B CA 1
ATOM 895 C C . VAL B 1 29 ? -7.117 -12.797 -16.672 1 97.56 29 VAL B C 1
ATOM 897 O O . VAL B 1 29 ? -6.016 -13.227 -16.328 1 97.56 29 VAL B O 1
ATOM 900 N N . LYS B 1 30 ? -7.25 -11.617 -17.281 1 97.69 30 LYS B N 1
ATOM 901 C CA . LYS B 1 30 ? -6.078 -10.859 -17.719 1 97.69 30 LYS B CA 1
ATOM 902 C C . LYS B 1 30 ? -5.73 -9.766 -16.719 1 97.69 30 LYS B C 1
ATOM 904 O O . LYS B 1 30 ? -4.602 -9.281 -16.688 1 97.69 30 LYS B O 1
ATOM 909 N N . LYS B 1 31 ? -6.746 -9.359 -16 1 98.62 31 LYS B N 1
ATOM 910 C CA . LYS B 1 31 ? -6.582 -8.258 -15.055 1 98.62 31 LYS B CA 1
ATOM 911 C C . LYS B 1 31 ? -7.266 -8.562 -13.727 1 98.62 31 LYS B C 1
ATOM 913 O O . LYS B 1 31 ? -8.445 -8.914 -13.695 1 98.62 31 LYS B O 1
ATOM 918 N N . VAL B 1 32 ? -6.52 -8.508 -12.656 1 98.88 32 VAL B N 1
ATOM 919 C CA . VAL B 1 32 ? -7.059 -8.703 -11.312 1 98.88 32 VAL B CA 1
ATOM 920 C C . VAL B 1 32 ? -6.867 -7.434 -10.484 1 98.88 32 VAL B C 1
ATOM 922 O O . VAL B 1 32 ? -5.773 -6.859 -10.461 1 98.88 32 VAL B O 1
ATOM 925 N N . VAL B 1 33 ? -7.891 -6.973 -9.844 1 98.94 33 VAL B N 1
ATOM 926 C CA . VAL B 1 33 ? -7.836 -5.812 -8.961 1 98.94 33 VAL B CA 1
ATOM 927 C C . VAL B 1 33 ? -7.984 -6.258 -7.508 1 98.94 33 VAL B C 1
ATOM 929 O O . VAL B 1 33 ? -8.992 -6.859 -7.137 1 98.94 33 VAL B O 1
ATOM 932 N N . LEU B 1 34 ? -6.98 -6.02 -6.719 1 98.94 34 LEU B N 1
ATOM 933 C CA . LEU B 1 34 ? -7.047 -6.234 -5.277 1 98.94 34 LEU B CA 1
ATOM 934 C C . LEU B 1 34 ? -7.512 -4.977 -4.559 1 98.94 34 LEU B C 1
ATOM 936 O O . LEU B 1 34 ? -6.949 -3.896 -4.758 1 98.94 34 LEU B O 1
ATOM 940 N N . LYS B 1 35 ? -8.5 -5.109 -3.73 1 98.88 35 LYS B N 1
ATOM 941 C CA . LYS B 1 35 ? -9.008 -3.998 -2.928 1 98.88 35 LYS B CA 1
ATOM 942 C C . LYS B 1 35 ? -8.977 -4.34 -1.44 1 98.88 35 LYS B C 1
ATOM 944 O O . LYS B 1 35 ? -9.398 -5.426 -1.039 1 98.88 35 LYS B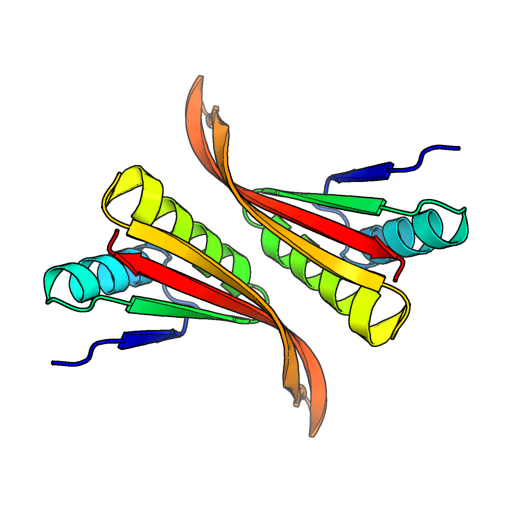 O 1
ATOM 949 N N . ALA B 1 36 ? -8.492 -3.457 -0.691 1 98.81 36 ALA B N 1
ATOM 950 C CA . ALA B 1 36 ? -8.398 -3.674 0.75 1 98.81 36 ALA B CA 1
ATOM 951 C C . ALA B 1 36 ? -8.578 -2.363 1.514 1 98.81 36 ALA B C 1
ATOM 953 O O . ALA B 1 36 ? -8.383 -1.281 0.958 1 98.81 36 ALA B O 1
ATOM 954 N N . ARG B 1 37 ? -8.891 -2.432 2.742 1 98.31 37 ARG B N 1
ATOM 955 C CA . ARG B 1 37 ? -9.008 -1.283 3.633 1 98.31 37 ARG B CA 1
ATOM 956 C C . ARG B 1 37 ? -8.352 -1.569 4.984 1 98.31 37 ARG B C 1
ATOM 958 O O . ARG B 1 37 ? -8.266 -2.725 5.402 1 98.31 37 ARG B O 1
ATOM 965 N N . GLY B 1 38 ? -7.922 -0.525 5.621 1 96.88 38 GLY B N 1
ATOM 966 C CA . GLY B 1 38 ? -7.398 -0.641 6.973 1 96.88 38 GLY B CA 1
ATOM 967 C C . GLY B 1 38 ? -6.223 -1.593 7.074 1 96.88 38 GLY B C 1
ATOM 968 O O . GLY B 1 38 ? -5.258 -1.482 6.316 1 96.88 38 GLY B O 1
ATOM 969 N N . ALA B 1 39 ? -6.344 -2.51 8.016 1 97.06 39 ALA B N 1
ATOM 970 C CA . ALA B 1 39 ? -5.238 -3.42 8.312 1 97.06 39 ALA B CA 1
ATOM 971 C C . ALA B 1 39 ? -5.047 -4.426 7.18 1 97.06 39 ALA B C 1
ATOM 973 O O . ALA B 1 39 ? -3.982 -5.039 7.059 1 97.06 39 ALA B O 1
ATOM 974 N N . ALA B 1 40 ? -6.016 -4.617 6.379 1 98.44 40 ALA B N 1
ATOM 975 C CA . ALA B 1 40 ? -5.953 -5.617 5.312 1 98.44 40 ALA B CA 1
ATOM 976 C C . ALA B 1 40 ? -5.062 -5.141 4.168 1 98.44 40 ALA B C 1
ATOM 978 O O . ALA B 1 40 ? -4.688 -5.926 3.297 1 98.44 40 ALA B O 1
ATOM 979 N N . ILE B 1 41 ? -4.719 -3.891 4.184 1 98.88 41 ILE B N 1
ATOM 980 C CA . ILE B 1 41 ? -3.879 -3.303 3.146 1 98.88 41 ILE B CA 1
ATOM 981 C C . ILE B 1 41 ? -2.568 -4.082 3.041 1 98.88 41 ILE B C 1
ATOM 983 O O . ILE B 1 41 ? -2.119 -4.406 1.939 1 98.88 41 ILE B O 1
ATOM 987 N N . SER B 1 42 ? -1.977 -4.418 4.152 1 98.81 42 SER B N 1
ATOM 988 C CA . SER B 1 42 ? -0.707 -5.133 4.156 1 98.81 42 SER B CA 1
ATOM 989 C C . SER B 1 42 ? -0.837 -6.488 3.467 1 98.81 42 SER B C 1
ATOM 991 O O . SER B 1 42 ? 0.073 -6.922 2.756 1 98.81 42 SER B O 1
ATOM 993 N N . LYS B 1 43 ? -2.01 -7.094 3.629 1 98.75 43 LYS B N 1
ATOM 994 C CA . LYS B 1 43 ? -2.252 -8.391 2.998 1 98.75 43 LYS B CA 1
ATOM 995 C C . LYS B 1 43 ? -2.383 -8.242 1.485 1 98.75 43 LYS B C 1
ATOM 997 O O . LYS B 1 43 ? -1.884 -9.086 0.732 1 98.75 43 LYS B O 1
ATOM 1002 N N . ALA B 1 44 ? -3.033 -7.219 1.101 1 98.94 44 ALA B N 1
ATOM 1003 C CA . ALA B 1 44 ? -3.186 -6.98 -0.333 1 98.94 44 ALA B CA 1
ATOM 1004 C C . ALA B 1 44 ? -1.832 -6.734 -0.994 1 98.94 44 ALA B C 1
ATOM 1006 O O . ALA B 1 44 ? -1.555 -7.266 -2.072 1 98.94 44 ALA B O 1
ATOM 1007 N N . VAL B 1 45 ? -1 -5.957 -0.334 1 98.94 45 VAL B N 1
ATOM 1008 C CA . VAL B 1 45 ? 0.33 -5.664 -0.858 1 98.94 45 VAL B CA 1
ATOM 1009 C C . VAL B 1 45 ? 1.157 -6.945 -0.917 1 98.94 45 VAL B C 1
ATOM 1011 O O . VAL B 1 45 ? 1.79 -7.238 -1.935 1 98.94 45 VAL B O 1
ATOM 1014 N N . SER B 1 46 ? 1.096 -7.727 0.087 1 98.75 46 SER B N 1
ATOM 1015 C CA . SER B 1 46 ? 1.801 -9.008 0.105 1 98.75 46 SER B CA 1
ATOM 1016 C C . SER B 1 46 ? 1.329 -9.914 -1.027 1 98.75 46 SER B C 1
ATOM 1018 O O . SER B 1 46 ? 2.145 -10.523 -1.719 1 98.75 46 SER B O 1
ATOM 1020 N N . THR B 1 47 ? 0.05 -9.977 -1.146 1 98.88 47 THR B N 1
ATOM 1021 C CA . THR B 1 47 ? -0.513 -10.797 -2.213 1 98.88 47 THR B CA 1
ATOM 1022 C C . THR B 1 47 ? 0.029 -10.359 -3.572 1 98.88 47 THR B C 1
ATOM 1024 O O . THR B 1 47 ? 0.495 -11.188 -4.355 1 98.88 47 THR B O 1
ATOM 1027 N N . ALA B 1 48 ? 0.027 -9.086 -3.809 1 98.88 48 ALA B N 1
ATOM 1028 C CA . ALA B 1 48 ? 0.45 -8.547 -5.102 1 98.88 48 ALA B CA 1
ATOM 1029 C C . ALA B 1 48 ? 1.907 -8.898 -5.391 1 98.88 48 ALA B C 1
ATOM 1031 O O . ALA B 1 48 ? 2.232 -9.383 -6.477 1 98.88 48 ALA B O 1
ATOM 1032 N N . VAL B 1 49 ? 2.787 -8.672 -4.422 1 98.62 49 VAL B N 1
ATOM 1033 C CA . VAL B 1 49 ? 4.211 -8.875 -4.668 1 98.62 49 VAL B CA 1
ATOM 1034 C C . VAL B 1 49 ? 4.516 -10.367 -4.746 1 98.62 49 VAL B C 1
ATOM 1036 O O . VAL B 1 49 ? 5.379 -10.789 -5.516 1 98.62 49 VAL B O 1
ATOM 1039 N N . MET B 1 50 ? 3.77 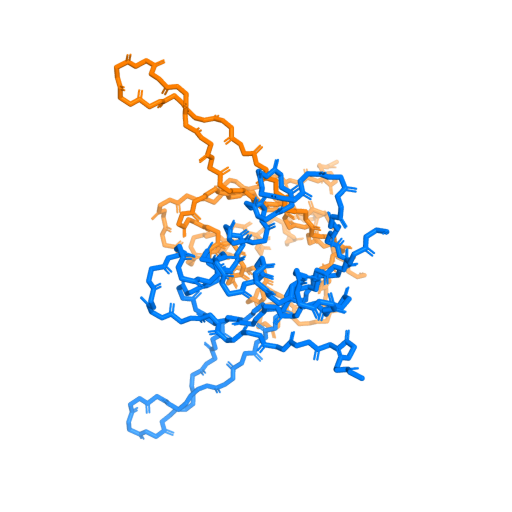-11.109 -3.969 1 98.44 50 MET B N 1
ATOM 1040 C CA . MET B 1 50 ? 3.982 -12.547 -4.02 1 98.44 50 MET B CA 1
ATOM 1041 C C . MET B 1 50 ? 3.572 -13.117 -5.379 1 98.44 50 MET B C 1
ATOM 1043 O O . MET B 1 50 ? 4.293 -13.922 -5.961 1 98.44 50 MET B O 1
ATOM 1047 N N . VAL B 1 51 ? 2.484 -12.727 -5.84 1 98.69 51 VAL B N 1
ATOM 1048 C CA . VAL B 1 51 ? 2.008 -13.203 -7.133 1 98.69 51 VAL B CA 1
ATOM 1049 C C . VAL B 1 51 ? 2.998 -12.812 -8.227 1 98.69 51 VAL B C 1
ATOM 1051 O O . VAL B 1 51 ? 3.396 -13.648 -9.039 1 98.69 51 VAL B O 1
ATOM 1054 N N . ARG B 1 52 ? 3.443 -11.57 -8.133 1 98.38 52 ARG B N 1
ATOM 1055 C CA . ARG B 1 52 ? 4.34 -11.055 -9.164 1 98.38 52 ARG B CA 1
ATOM 1056 C C . ARG B 1 52 ? 5.707 -11.719 -9.086 1 98.38 52 ARG B C 1
ATOM 1058 O O . ARG B 1 52 ? 6.273 -12.102 -10.117 1 98.38 52 ARG B O 1
ATOM 1065 N N . ASP B 1 53 ? 6.23 -11.883 -7.898 1 97.56 53 ASP B N 1
ATOM 1066 C CA . ASP B 1 53 ? 7.641 -12.227 -7.75 1 97.56 53 ASP B CA 1
ATOM 1067 C C . ASP B 1 53 ? 7.824 -13.734 -7.59 1 97.56 53 ASP B C 1
ATOM 1069 O O . ASP B 1 53 ? 8.852 -14.281 -7.988 1 97.56 53 ASP B O 1
ATOM 1073 N N . ARG B 1 54 ? 6.836 -14.383 -7 1 96.81 54 ARG B N 1
ATOM 1074 C CA . ARG B 1 54 ? 7.059 -15.766 -6.586 1 96.81 54 ARG B CA 1
ATOM 1075 C C . ARG B 1 54 ? 6.172 -16.719 -7.375 1 96.81 54 ARG B C 1
ATOM 1077 O O . ARG B 1 54 ? 6.637 -17.766 -7.84 1 96.81 54 ARG B O 1
ATOM 1084 N N . PHE B 1 55 ? 4.988 -16.391 -7.664 1 98.44 55 PHE B N 1
ATOM 1085 C CA . PHE B 1 55 ? 4.059 -17.406 -8.164 1 98.44 55 PHE B CA 1
ATOM 1086 C C . PHE B 1 55 ? 3.891 -17.281 -9.672 1 98.44 55 PHE B C 1
ATOM 1088 O O . PHE B 1 55 ? 3.652 -18.281 -10.359 1 98.44 55 PHE B O 1
ATOM 1095 N N . LEU B 1 56 ? 3.988 -16.031 -10.133 1 98.06 56 LEU B N 1
ATOM 1096 C CA . LEU B 1 56 ? 3.893 -15.812 -11.57 1 98.06 56 LEU B CA 1
ATOM 1097 C C . LEU B 1 56 ? 4.992 -14.875 -12.047 1 98.06 56 LEU B C 1
ATOM 1099 O O . LEU B 1 56 ? 4.715 -13.852 -12.688 1 98.06 56 LEU B O 1
ATOM 1103 N N . PRO B 1 57 ? 6.234 -15.266 -11.727 1 97.94 57 PRO B N 1
ATOM 1104 C CA . PRO B 1 57 ? 7.34 -14.375 -12.102 1 97.94 57 PRO B CA 1
ATOM 1105 C C . PRO B 1 57 ? 7.41 -14.125 -13.609 1 97.94 57 PRO B C 1
ATOM 1107 O O . PRO B 1 57 ? 7.387 -15.07 -14.398 1 97.94 57 PRO B O 1
ATOM 1110 N N . GLY B 1 58 ? 7.441 -12.812 -13.977 1 97.62 58 GLY B N 1
ATOM 1111 C CA . GLY B 1 58 ? 7.57 -12.445 -15.375 1 97.62 58 GLY B CA 1
ATOM 1112 C C . GLY B 1 58 ? 6.258 -12.5 -16.125 1 97.62 58 GLY B C 1
ATOM 1113 O O . GLY B 1 58 ? 6.203 -12.156 -17.312 1 97.62 58 GLY B O 1
ATOM 1114 N N . LYS B 1 59 ? 5.234 -12.859 -15.477 1 98 59 LYS B N 1
ATOM 1115 C CA . LYS B 1 59 ? 3.971 -13.047 -16.188 1 98 59 LYS B CA 1
ATOM 1116 C C . LYS B 1 59 ? 2.957 -11.977 -15.789 1 98 59 LYS B C 1
ATOM 1118 O O . LYS B 1 59 ? 1.987 -11.734 -16.516 1 98 59 LYS B O 1
ATOM 1123 N N . VAL B 1 60 ? 3.168 -11.43 -14.602 1 98.44 60 VAL B N 1
ATOM 1124 C CA . VAL B 1 60 ? 2.225 -10.445 -14.078 1 98.44 60 VAL B CA 1
ATOM 1125 C C . VAL B 1 60 ? 2.971 -9.18 -13.664 1 98.44 60 VAL B C 1
ATOM 1127 O O . VAL B 1 60 ? 4.066 -9.25 -13.102 1 98.44 60 VAL B O 1
ATOM 1130 N N . GLN B 1 61 ? 2.428 -8.086 -13.953 1 98.38 61 GLN B N 1
ATOM 1131 C CA . GLN B 1 61 ? 2.977 -6.801 -13.516 1 98.38 61 GLN B CA 1
ATOM 1132 C C . GLN B 1 61 ? 1.969 -6.031 -12.672 1 98.38 61 GLN B C 1
ATOM 1134 O O . GLN B 1 61 ? 0.762 -6.266 -12.766 1 98.38 61 GLN B O 1
ATOM 1139 N N . ILE B 1 62 ? 2.475 -5.156 -11.883 1 98.69 62 ILE B N 1
ATOM 1140 C CA . ILE B 1 62 ? 1.632 -4.195 -11.188 1 98.69 62 ILE B CA 1
ATOM 1141 C C . ILE B 1 62 ? 1.414 -2.965 -12.062 1 98.69 62 ILE B C 1
ATOM 1143 O O . ILE B 1 62 ? 2.334 -2.17 -12.266 1 98.69 62 ILE B O 1
ATOM 1147 N N . LYS B 1 63 ? 0.252 -2.867 -12.469 1 98.12 63 LYS B N 1
ATOM 1148 C CA . LYS B 1 63 ? -0.065 -1.857 -13.469 1 98.12 63 LYS B CA 1
ATOM 1149 C C . LYS B 1 63 ? -0.393 -0.518 -12.82 1 98.12 63 LYS B C 1
ATOM 1151 O O . LYS B 1 63 ? -0.061 0.54 -13.359 1 98.12 63 LYS B O 1
ATOM 1156 N N . ASP B 1 64 ? -1.045 -0.582 -11.758 1 98.31 64 ASP B N 1
ATOM 1157 C CA . ASP B 1 64 ? -1.511 0.639 -11.102 1 98.31 64 ASP B CA 1
ATOM 1158 C C . ASP B 1 64 ? -1.772 0.404 -9.617 1 98.31 64 ASP B C 1
ATOM 1160 O O . ASP B 1 64 ? -2.117 -0.708 -9.211 1 98.31 64 ASP B O 1
ATOM 1164 N N . ILE B 1 65 ? -1.553 1.445 -8.875 1 98.94 65 ILE B N 1
ATOM 1165 C CA . ILE B 1 65 ? -1.874 1.457 -7.449 1 98.94 65 ILE B CA 1
ATOM 1166 C C . ILE B 1 65 ? -2.568 2.768 -7.09 1 98.94 65 ILE B C 1
ATOM 1168 O O . ILE B 1 65 ? -2.1 3.848 -7.453 1 98.94 65 ILE B O 1
ATOM 1172 N N . LYS B 1 66 ? -3.689 2.633 -6.355 1 98.56 66 LYS B N 1
ATOM 1173 C CA . LYS B 1 66 ? -4.414 3.807 -5.871 1 98.56 66 LYS B CA 1
ATOM 1174 C C . LYS B 1 66 ? -4.594 3.758 -4.359 1 98.56 66 LYS B C 1
ATOM 1176 O O . LYS B 1 66 ? -4.973 2.721 -3.807 1 98.56 66 LYS B O 1
ATOM 1181 N N . LEU B 1 67 ? -4.273 4.809 -3.768 1 98.81 67 LEU B N 1
ATOM 1182 C CA . LEU B 1 67 ? -4.586 4.98 -2.354 1 98.81 67 LEU B CA 1
ATOM 1183 C C . LEU B 1 67 ? -5.82 5.855 -2.172 1 98.81 67 LEU B C 1
ATOM 1185 O O . LEU B 1 67 ? -5.906 6.941 -2.748 1 98.81 67 LEU B O 1
ATOM 1189 N N . LEU B 1 68 ? -6.715 5.387 -1.338 1 97.81 68 LEU B N 1
ATOM 1190 C CA . LEU B 1 68 ? -8.008 6.051 -1.218 1 97.81 68 LEU B CA 1
ATOM 1191 C C . LEU B 1 68 ? -8.383 6.258 0.247 1 97.81 68 LEU B C 1
ATOM 1193 O O . LEU B 1 68 ? -7.816 5.609 1.132 1 97.81 68 LEU B O 1
ATOM 1197 N N . SER B 1 69 ? -9.172 7.238 0.498 1 96.69 69 SER B N 1
ATOM 1198 C CA . SER B 1 69 ? -9.891 7.379 1.758 1 96.69 69 SER B CA 1
ATOM 1199 C C . SER B 1 69 ? -11.328 6.879 1.632 1 96.69 69 SER B C 1
ATOM 1201 O O . SER B 1 69 ? -12.07 7.32 0.754 1 96.69 69 SER B O 1
ATOM 1203 N N . ASP B 1 70 ? -11.586 5.922 2.471 1 95.62 70 ASP B N 1
ATOM 1204 C CA . ASP B 1 70 ? -12.93 5.352 2.473 1 95.62 70 ASP B CA 1
ATOM 1205 C C . ASP B 1 70 ? -13.68 5.707 3.754 1 95.62 70 ASP B C 1
ATOM 1207 O O . ASP B 1 70 ? -13.055 5.984 4.785 1 95.62 70 ASP B O 1
ATOM 1211 N N . LYS B 1 71 ? -14.945 5.758 3.572 1 93.19 71 LYS B N 1
ATOM 1212 C CA . LYS B 1 71 ? -15.789 6.035 4.73 1 93.19 71 LYS B CA 1
ATOM 1213 C C . LYS B 1 71 ? -16.469 4.766 5.23 1 93.19 71 LYS B C 1
ATOM 1215 O O . LYS B 1 71 ? -17.031 4.004 4.441 1 93.19 71 LYS B O 1
ATOM 1220 N N . VAL B 1 72 ? -16.328 4.566 6.492 1 91 72 VAL B N 1
ATOM 1221 C CA . VAL B 1 72 ? -16.984 3.404 7.094 1 91 72 VAL B CA 1
ATOM 1222 C C . VAL B 1 72 ? -17.875 3.852 8.242 1 91 72 VAL B C 1
ATOM 1224 O O . VAL B 1 72 ? -17.641 4.898 8.852 1 91 72 VAL B O 1
ATOM 1227 N N . GLN B 1 73 ? -18.953 3.152 8.391 1 88.44 73 GLN B N 1
ATOM 1228 C CA . GLN B 1 73 ? -19.844 3.461 9.492 1 88.44 73 GLN B CA 1
ATOM 1229 C C . GLN B 1 73 ? -19.266 2.98 10.82 1 88.44 73 GLN B C 1
ATOM 1231 O O . GLN B 1 73 ? -18.938 1.805 10.969 1 88.44 73 GLN B O 1
ATOM 1236 N N . GLY B 1 74 ? -18.984 3.947 11.695 1 82.38 74 GLY B N 1
ATOM 1237 C CA . GLY B 1 74 ? -18.453 3.604 13.008 1 82.38 74 GLY B CA 1
ATOM 1238 C C . GLY B 1 74 ? -19.531 3.207 14 1 82.38 74 GLY B C 1
ATOM 1239 O O . GLY B 1 74 ? -20.688 3.029 13.625 1 82.38 74 GLY B O 1
ATOM 1240 N N . GLN B 1 75 ? -19 2.961 15.156 1 81.19 75 GLN B N 1
ATOM 1241 C CA . GLN B 1 75 ? -19.938 2.682 16.234 1 81.19 75 GLN B CA 1
ATOM 1242 C C . GLN B 1 75 ? -20.797 3.902 16.531 1 81.19 75 GLN B C 1
ATOM 1244 O O . GLN B 1 75 ? -20.312 5.031 16.547 1 81.19 75 GLN B O 1
ATOM 1249 N N . GLY B 1 76 ? -22.172 3.662 16.641 1 86.38 76 GLY B N 1
ATOM 1250 C CA . GLY B 1 76 ? -23.078 4.742 17.016 1 86.38 76 GLY B CA 1
ATOM 1251 C C . GLY B 1 76 ? -23.484 5.605 15.836 1 86.38 76 GLY B C 1
ATOM 1252 O O . GLY B 1 76 ? -23.953 6.73 16.016 1 86.38 76 GLY B O 1
ATOM 1253 N N . GLY B 1 77 ? -23.047 5.148 14.727 1 79.5 77 GLY B N 1
ATOM 1254 C CA . GLY B 1 77 ? -23.531 5.836 13.539 1 79.5 77 GLY B CA 1
ATOM 1255 C C . GLY B 1 77 ? -22.562 6.883 13.023 1 79.5 77 GLY B C 1
ATOM 1256 O O . GLY B 1 77 ? -22.844 7.574 12.039 1 79.5 77 GLY B O 1
ATOM 1257 N N . ARG B 1 78 ? -21.469 7.02 13.641 1 86.88 78 ARG B N 1
ATOM 1258 C CA . ARG B 1 78 ? -20.516 8.023 13.18 1 86.88 78 ARG B CA 1
ATOM 1259 C C . ARG B 1 78 ? -19.625 7.48 12.062 1 86.88 78 ARG B C 1
ATOM 1261 O O . ARG B 1 78 ? -19.234 6.312 12.094 1 86.88 78 ARG B O 1
ATOM 1268 N N . GLU B 1 79 ? -19.469 8.305 11.102 1 88.94 79 GLU B N 1
ATOM 1269 C CA . GLU B 1 79 ? -18.641 7.969 9.953 1 88.94 79 GLU B CA 1
ATOM 1270 C C . GLU B 1 79 ? -17.156 8.164 10.273 1 88.94 79 GLU B C 1
ATOM 1272 O O . GLU B 1 79 ? -16.781 9.156 10.898 1 88.94 79 GLU B O 1
ATOM 1277 N N . ARG B 1 80 ? -16.422 7.059 10.039 1 90.69 80 ARG B N 1
ATOM 1278 C CA . ARG B 1 80 ? -14.984 7.168 10.203 1 90.69 80 ARG B CA 1
ATOM 1279 C C . ARG B 1 80 ? -14.266 6.961 8.875 1 90.69 80 ARG B C 1
ATOM 1281 O O . ARG B 1 80 ? -14.727 6.199 8.023 1 90.69 80 ARG B O 1
ATOM 1288 N N . THR B 1 81 ? -13.266 7.727 8.703 1 92.31 81 THR B N 1
ATOM 1289 C CA . THR B 1 81 ? -12.469 7.598 7.492 1 92.31 81 THR B CA 1
ATOM 1290 C C . THR B 1 81 ? -11.406 6.52 7.656 1 92.31 81 THR B C 1
ATOM 1292 O O . THR B 1 81 ? -10.75 6.434 8.695 1 92.31 81 THR B O 1
ATOM 1295 N N . VAL B 1 82 ? -11.312 5.621 6.676 1 96 82 VAL B N 1
ATOM 1296 C CA . VAL B 1 82 ? -10.305 4.566 6.691 1 96 82 VAL B CA 1
ATOM 1297 C C . VAL B 1 82 ? -9.5 4.598 5.395 1 96 82 VAL B C 1
ATOM 1299 O O . VAL B 1 82 ? -10.039 4.906 4.328 1 96 82 VAL B O 1
ATOM 1302 N N . ALA B 1 83 ? -8.203 4.281 5.539 1 98.25 83 ALA B N 1
ATOM 1303 C CA . ALA B 1 83 ? -7.375 4.164 4.34 1 98.25 83 ALA B CA 1
ATOM 1304 C C . ALA B 1 83 ? -7.75 2.926 3.531 1 98.25 83 ALA B C 1
ATOM 1306 O O . ALA B 1 83 ? -8.102 1.889 4.098 1 98.25 83 ALA B O 1
ATOM 1307 N N . ALA B 1 84 ? -7.668 3.043 2.234 1 98.69 84 ALA B N 1
ATOM 1308 C CA . ALA B 1 84 ? -7.934 1.944 1.31 1 98.69 84 ALA B CA 1
ATOM 1309 C C . ALA B 1 84 ? -6.906 1.92 0.179 1 98.69 84 ALA B C 1
ATOM 1311 O O . ALA B 1 84 ? -6.246 2.926 -0.092 1 98.69 84 ALA B O 1
ATOM 1312 N N . VAL B 1 85 ? -6.781 0.741 -0.464 1 98.94 85 VAL B N 1
ATOM 1313 C CA . VAL B 1 85 ? -5.867 0.607 -1.593 1 98.94 85 VAL B CA 1
ATOM 1314 C C . VAL B 1 85 ? -6.527 -0.212 -2.699 1 98.94 85 VAL B C 1
ATOM 1316 O O . VAL B 1 85 ? -7.305 -1.127 -2.422 1 98.94 85 VAL B O 1
ATOM 1319 N N . GLU B 1 86 ? -6.305 0.15 -3.875 1 98.94 86 GLU B N 1
ATOM 1320 C CA . GLU B 1 86 ? -6.555 -0.646 -5.074 1 98.94 86 GLU B CA 1
ATOM 1321 C C . GLU B 1 86 ? -5.258 -0.965 -5.809 1 98.94 86 GLU B C 1
ATOM 1323 O O . GLU B 1 86 ? -4.484 -0.062 -6.133 1 98.94 86 GLU B O 1
ATOM 1328 N N . ILE B 1 87 ? -4.984 -2.266 -5.984 1 98.94 87 ILE B N 1
ATOM 1329 C CA . ILE B 1 87 ? -3.807 -2.721 -6.711 1 98.94 87 ILE B CA 1
ATOM 1330 C C . ILE B 1 87 ? -4.238 -3.471 -7.973 1 98.94 87 ILE B C 1
ATOM 1332 O O . ILE B 1 87 ? -4.953 -4.473 -7.891 1 98.94 87 ILE B O 1
ATOM 1336 N N . VAL B 1 88 ? -3.785 -3.018 -9.086 1 98.88 88 VAL B N 1
ATOM 1337 C CA . VAL B 1 88 ? -4.141 -3.645 -10.359 1 98.88 88 VAL B CA 1
ATOM 1338 C C . VAL B 1 88 ? -2.996 -4.535 -10.836 1 98.88 88 VAL B C 1
ATOM 1340 O O . VAL B 1 88 ? -1.901 -4.043 -11.125 1 98.88 88 VAL B O 1
ATOM 1343 N N . LEU B 1 89 ? -3.248 -5.789 -10.93 1 98.88 89 LEU B N 1
ATOM 1344 C CA . LEU B 1 89 ? -2.34 -6.77 -11.516 1 98.88 89 LEU B CA 1
ATOM 1345 C C . LEU B 1 89 ? -2.777 -7.145 -12.922 1 98.88 89 LEU B C 1
ATOM 1347 O O . LEU B 1 89 ? -3.963 -7.383 -13.172 1 98.88 89 LEU B O 1
ATOM 1351 N N . GLU B 1 90 ? -1.83 -7.117 -13.773 1 98.56 90 GLU B N 1
ATOM 1352 C CA . GLU B 1 90 ? -2.176 -7.402 -15.164 1 98.56 90 GLU B CA 1
ATOM 1353 C C . GLU B 1 90 ? -1.18 -8.375 -15.797 1 98.56 90 GLU B C 1
ATOM 1355 O O . GLU B 1 90 ? 0.028 -8.266 -15.57 1 98.56 90 GLU B O 1
ATOM 1360 N N . MET B 1 91 ? -1.657 -9.273 -16.578 1 96.31 91 MET B N 1
ATOM 1361 C CA . MET B 1 91 ? -0.787 -10.18 -17.312 1 96.31 91 MET B CA 1
ATOM 1362 C C . MET B 1 91 ? 0.087 -9.414 -18.297 1 96.31 91 MET B C 1
ATOM 1364 O O . MET B 1 91 ? -0.37 -8.461 -18.922 1 96.31 91 MET B O 1
ATOM 1368 N N . ALA B 1 92 ? 1.375 -9.734 -18.344 1 85.31 92 ALA B N 1
ATOM 1369 C CA . ALA B 1 92 ? 2.32 -9.117 -19.266 1 85.31 92 ALA B CA 1
ATOM 1370 C C . ALA B 1 92 ? 2.082 -9.602 -20.703 1 85.31 92 ALA B C 1
ATOM 1372 O O . ALA B 1 92 ? 1.611 -10.719 -20.906 1 85.31 92 ALA B O 1
#

InterPro domains:
  IPR002775 DNA/RNA-binding protein Alba-like [PF01918] (6-67)
  IPR013795 DNA/RNA-binding protein Alba [MF_01122] (2-91)
  IPR013795 DNA/RNA-binding protein Alba [PIRSF028732] (1-91)
  IPR013795 DNA/RNA-binding protein Alba [TIGR00285] (4-90)
  IPR036882 Alba-like domain superfamily [G3DSA:3.30.110.20] (1-91)
  IPR036882 Alba-like domain superfamily [SSF82704] (5-89)

Solvent-accessible surface area (backbone atoms only — not comparable to full-atom values): 9757 Å² total; per-residue (Å²): 124,64,57,58,47,77,45,80,40,58,87,67,60,52,66,57,55,34,50,52,50,52,49,42,44,73,73,61,30,43,28,41,35,37,34,21,44,47,77,20,32,30,43,42,52,37,30,54,48,40,40,27,66,69,74,33,60,86,41,38,41,79,73,46,77,45,80,42,82,37,79,40,80,37,82,94,70,40,76,38,81,37,38,27,39,39,38,32,36,29,57,104,125,64,56,59,48,77,44,79,40,59,88,68,61,54,66,58,56,35,49,53,51,52,50,41,44,73,72,61,32,43,28,39,34,39,35,22,45,46,76,20,32,30,43,42,51,38,29,52,49,41,39,28,65,68,74,34,60,86,42,38,42,80,74,47,77,45,79,41,82,37,80,40,82,38,83,94,71,40,76,37,80,37,36,30,39,40,40,33,37,28,58,106

Foldseek 3Di:
DAQEEEDEFDDDDLVVLLVVVLVCVVVPHFKYKYKYWDPRVVSSVVSQCCNDPPVPDPFKDWDDKDKDWDWDQDPPRDIDIIIMMIIMIGTD/DAQEEEDEFDDDDLVVLLVVVLVCVVVPHFKYKYKYWDPRVVSSVVSQCCNDPPVPDPFKDWDDKDKDWDWDQDPPRDIDIIIMMIIMIGTD

Sequence (184 aa):
MATEQTILVGKKPTTNYVIATVMAFNAGVKKVVLKARGAAISKAVSTAVMVRDRFLPGKVQIKDIKLLSDKVQGQGGRERTVAAVEIVLEMAMATEQTILVGKKPTTNYVIATVMAFNAGVKKVVLKARGAAISKAVSTAVMVRDRFLPGKVQIKDIKLLSDKVQGQGGRERTVAAVEIVLEMA

Secondary structure (DSSP, 8-state):
--SEEEEEE-SS-HHHHHHHHHHHHHTT--EEEEEEEGGGHHHHHHHHHHIIIIISTTTEEEEEEEEEEEEEE-GGG-EEEEEEEEEEEEE-/--SEEEEEE-SS-HHHHHHHHHHHHHTT--EEEEEEEGGGHHHHHHHHHHIIIIISTTTEEEEEEEEEEEEEE-GGG-EEEEEEEEEEEEE-